Protein AF-A0A1E7EQM9-F1 (afdb_monomer_lite)

Radius of gyration: 30.98 Å; chains: 1; bounding box: 52×70×117 Å

Sequence (260 aa):
MKLLQYSVLSVLGSTLLLSNGAVAALRGASSDAEDEDVAATSYRPVNIKNLTPYRATGVVSYASGPFKCSDDSYEVKPRPGEWTGPSRGICLVHQITATLHDVTGCDGDVQAKSYSSTGTAYDQFVVVEVGKCKFQATRLTDRALEEIGDNEDASTVAATSYARVNIKNLTPYRATGVVSYASGPFKCSDDSYEVKPRPGEWTGPSRGICLVHQITATLHDVTGCDGDVQAKSYSSTGTAYSQYVVVEVGKCKYQVTRLP

pLDDT: mean 75.72, std 22.68, range [28.28, 98.5]

Organism: NCBI:txid635003

Structure (mmCIF, N/CA/C/O backbone):
data_AF-A0A1E7EQM9-F1
#
_entry.id   AF-A0A1E7EQM9-F1
#
loop_
_atom_site.group_PDB
_atom_site.id
_atom_site.type_symbol
_atom_site.label_atom_id
_atom_site.label_alt_id
_atom_site.label_comp_id
_atom_site.label_asym_id
_atom_site.label_entity_id
_atom_site.label_seq_id
_atom_site.pdbx_PDB_ins_code
_atom_site.Cartn_x
_atom_site.Cartn_y
_atom_site.Cartn_z
_atom_site.occupancy
_atom_site.B_iso_or_equiv
_atom_site.auth_seq_id
_atom_site.auth_comp_id
_atom_site.auth_asym_id
_atom_site.auth_atom_id
_atom_site.pdbx_PDB_model_num
ATOM 1 N N . MET A 1 1 ? -11.701 -26.066 85.447 1.00 35.03 1 MET A N 1
ATOM 2 C CA . MET A 1 1 ? -10.972 -27.352 85.571 1.00 35.03 1 MET A CA 1
ATOM 3 C C . MET A 1 1 ? -11.029 -28.048 84.221 1.00 35.03 1 MET A C 1
ATOM 5 O O . MET A 1 1 ? -12.121 -28.226 83.712 1.00 35.03 1 MET A O 1
ATOM 9 N N . LYS A 1 2 ? -9.884 -28.070 83.525 1.00 35.41 2 LYS A N 1
ATOM 10 C CA . LYS A 1 2 ? -9.124 -29.267 83.092 1.00 35.41 2 LYS A CA 1
ATOM 11 C C . LYS A 1 2 ? -9.881 -30.132 82.060 1.00 35.41 2 LYS A C 1
ATOM 13 O O . LYS A 1 2 ? -10.870 -30.742 82.424 1.00 35.41 2 LYS A O 1
ATOM 18 N N . LEU A 1 3 ? -9.579 -30.050 80.759 1.00 31.98 3 LEU A N 1
ATOM 19 C CA . LEU A 1 3 ? -8.363 -30.467 80.021 1.00 31.98 3 LEU A CA 1
ATOM 20 C C . LEU A 1 3 ? -8.378 -31.957 79.615 1.00 31.98 3 LEU A C 1
ATOM 22 O O . LEU A 1 3 ? -8.348 -32.799 80.502 1.00 31.98 3 LEU A O 1
ATOM 26 N N . LEU A 1 4 ? -8.213 -32.178 78.292 1.00 37.16 4 LEU A N 1
ATOM 27 C CA . LEU A 1 4 ? -7.297 -33.158 77.655 1.00 37.16 4 LEU A CA 1
ATOM 28 C C . LEU A 1 4 ? -7.749 -34.641 77.719 1.00 37.16 4 LEU A C 1
ATOM 30 O O . LEU A 1 4 ? -8.433 -35.029 78.648 1.00 37.16 4 LEU A O 1
ATOM 34 N N . GLN A 1 5 ? -7.402 -35.576 76.827 1.00 35.97 5 GLN A N 1
ATOM 35 C CA . GLN A 1 5 ? -6.609 -35.651 75.589 1.00 35.97 5 GLN A CA 1
ATOM 36 C C . GLN A 1 5 ? -6.523 -37.145 75.165 1.00 35.97 5 GLN A C 1
ATOM 38 O O . GLN A 1 5 ? -6.807 -38.012 75.987 1.00 35.97 5 GLN A O 1
ATOM 43 N N . TYR A 1 6 ? -5.906 -37.377 73.989 1.00 37.19 6 TYR A N 1
ATOM 44 C CA . TYR A 1 6 ? -5.010 -38.505 73.624 1.00 37.19 6 TYR A CA 1
ATOM 45 C C . TYR A 1 6 ? -5.697 -39.857 73.321 1.00 37.19 6 TYR A C 1
ATOM 47 O O . TYR A 1 6 ? -6.644 -40.231 73.991 1.00 37.19 6 TYR A O 1
ATOM 55 N N . SER A 1 7 ? -5.230 -40.736 72.425 1.00 36.62 7 SER A N 1
ATOM 56 C CA . SER A 1 7 ? -4.377 -40.713 71.218 1.00 36.62 7 SER A CA 1
ATOM 57 C C . SER A 1 7 ? -4.146 -42.170 70.765 1.00 36.62 7 SER A C 1
ATOM 59 O O . SER A 1 7 ? -4.506 -43.097 71.483 1.00 36.62 7 SER A O 1
ATOM 61 N N . VAL A 1 8 ? -3.385 -42.313 69.667 1.00 37.62 8 VAL A N 1
ATOM 62 C CA . VAL A 1 8 ? -2.480 -43.429 69.283 1.00 37.62 8 VAL A CA 1
ATOM 63 C C . VAL A 1 8 ? -3.092 -44.417 68.268 1.00 37.62 8 VAL A C 1
ATOM 65 O O . VAL A 1 8 ? -4.072 -45.080 68.570 1.00 37.62 8 VAL A O 1
ATOM 68 N N . LEU A 1 9 ? -2.733 -44.383 66.972 1.00 33.47 9 LEU A N 1
ATOM 69 C CA . LEU A 1 9 ? -1.522 -44.852 66.244 1.00 33.47 9 LEU A CA 1
ATOM 70 C C . LEU A 1 9 ? -1.316 -46.384 66.212 1.00 33.47 9 LEU A C 1
ATOM 72 O O . LEU A 1 9 ? -1.002 -46.990 67.228 1.00 33.47 9 LEU A O 1
ATOM 76 N N . SER A 1 10 ? -1.303 -46.979 65.011 1.00 36.25 10 SER A N 1
ATOM 77 C CA . SER A 1 10 ? -0.429 -48.124 64.706 1.00 36.25 10 SER A CA 1
ATOM 78 C C . SER A 1 10 ? -0.044 -48.160 63.223 1.00 36.25 10 SER A C 1
ATOM 80 O O . SER A 1 10 ? -0.890 -48.016 62.344 1.00 36.25 10 SER A O 1
ATOM 82 N N . VAL A 1 11 ? 1.252 -48.362 62.999 1.00 35.56 11 VAL A N 1
ATOM 83 C CA . VAL A 1 11 ? 2.023 -48.377 61.750 1.00 35.56 11 VAL A CA 1
ATOM 84 C C . VAL A 1 11 ? 2.421 -49.817 61.427 1.00 35.56 11 VAL A C 1
ATOM 86 O O . VAL A 1 11 ? 2.873 -50.490 62.342 1.00 35.56 11 VAL A O 1
ATOM 89 N N . LEU A 1 12 ? 2.385 -50.227 60.154 1.00 41.16 12 LEU A N 1
ATOM 90 C CA . LEU A 1 12 ? 3.251 -51.239 59.507 1.00 41.16 12 LEU A CA 1
ATOM 91 C C . LEU A 1 12 ? 3.200 -50.920 57.991 1.00 41.16 12 LEU A C 1
ATOM 93 O O . LEU A 1 12 ? 2.112 -50.735 57.467 1.00 41.16 12 LEU A O 1
ATOM 97 N N . GLY A 1 13 ? 4.260 -50.753 57.197 1.00 31.28 13 GLY A N 1
ATOM 98 C CA . GLY A 1 13 ? 5.658 -51.157 57.316 1.00 31.28 13 GLY A CA 1
ATOM 99 C C . GLY A 1 13 ? 5.980 -52.184 56.221 1.00 31.28 13 GLY A C 1
ATOM 100 O O . GLY A 1 13 ? 5.713 -53.362 56.415 1.00 31.28 13 GLY A O 1
ATOM 101 N N . SER A 1 14 ? 6.533 -51.763 55.074 1.00 36.81 14 SER A N 1
ATOM 102 C CA . SER A 1 14 ? 7.221 -52.651 54.113 1.00 36.81 14 SER A CA 1
ATOM 103 C C . SER A 1 14 ? 8.230 -51.873 53.253 1.00 36.81 14 SER A C 1
ATOM 105 O O . SER A 1 14 ? 7.892 -51.204 52.285 1.00 36.81 14 SER A O 1
ATOM 107 N N . THR A 1 15 ? 9.464 -51.924 53.750 1.00 38.00 15 THR A N 1
ATOM 108 C CA . THR A 1 15 ? 10.756 -52.168 53.086 1.00 38.00 15 THR A CA 1
ATOM 109 C C . THR A 1 15 ? 11.115 -51.541 51.728 1.00 38.00 15 THR A C 1
ATOM 111 O O . THR A 1 15 ? 10.637 -51.912 50.662 1.00 38.00 15 THR A O 1
ATOM 114 N N . LEU A 1 16 ? 12.135 -50.687 51.844 1.00 31.58 16 LEU A N 1
ATOM 115 C CA . LEU A 1 16 ? 13.129 -50.199 50.888 1.00 31.58 16 LEU A CA 1
ATOM 116 C C . LEU A 1 16 ? 13.884 -51.312 50.125 1.00 31.58 16 LEU A C 1
ATOM 118 O O . LEU A 1 16 ? 14.365 -52.262 50.742 1.00 31.58 16 LEU A O 1
ATOM 122 N N . LEU A 1 17 ? 14.178 -51.070 48.843 1.00 36.53 17 LEU A N 1
ATOM 123 C CA . LEU A 1 17 ? 15.456 -51.439 48.222 1.00 36.53 17 LEU A CA 1
ATOM 124 C C . LEU A 1 17 ? 16.067 -50.182 47.589 1.00 36.53 17 LEU A C 1
ATOM 126 O O . LEU A 1 17 ? 15.501 -49.578 46.682 1.00 36.53 17 LEU A O 1
ATOM 130 N N . LEU A 1 18 ? 17.219 -49.784 48.129 1.00 33.47 18 LEU A N 1
ATOM 131 C CA . LEU A 1 18 ? 18.102 -48.745 47.610 1.00 33.47 18 LEU A CA 1
ATOM 132 C C . LEU A 1 18 ? 18.956 -49.323 46.475 1.00 33.47 18 LEU A C 1
ATOM 134 O O . LEU A 1 18 ? 19.595 -50.357 46.654 1.00 33.47 18 LEU A O 1
ATOM 138 N N . SER A 1 19 ? 19.099 -48.581 45.379 1.00 36.69 19 SER A N 1
ATOM 139 C CA . SER A 1 19 ? 20.405 -48.472 44.730 1.00 36.69 19 SER A CA 1
ATOM 140 C C . SER A 1 19 ? 20.728 -46.990 44.556 1.00 36.69 19 SER A C 1
ATOM 142 O O . SER A 1 19 ? 19.927 -46.209 44.045 1.00 36.69 19 SER A O 1
ATOM 144 N N . ASN A 1 20 ? 21.869 -46.603 45.122 1.00 35.28 20 ASN A N 1
ATOM 145 C CA . ASN A 1 20 ? 22.407 -45.254 45.115 1.00 35.28 20 ASN A CA 1
ATOM 146 C C . ASN A 1 20 ? 23.116 -44.984 43.786 1.00 35.28 20 ASN A C 1
ATOM 148 O O . ASN A 1 20 ? 23.969 -45.762 43.368 1.00 35.28 20 ASN A O 1
ATOM 152 N N . GLY A 1 21 ? 22.811 -43.830 43.198 1.00 35.09 21 GLY A N 1
ATOM 153 C CA . GLY A 1 21 ? 23.474 -43.267 42.025 1.00 35.09 21 GLY A CA 1
ATOM 154 C C . GLY A 1 21 ? 23.163 -41.777 41.869 1.00 35.09 21 GLY A C 1
ATOM 155 O O . GLY A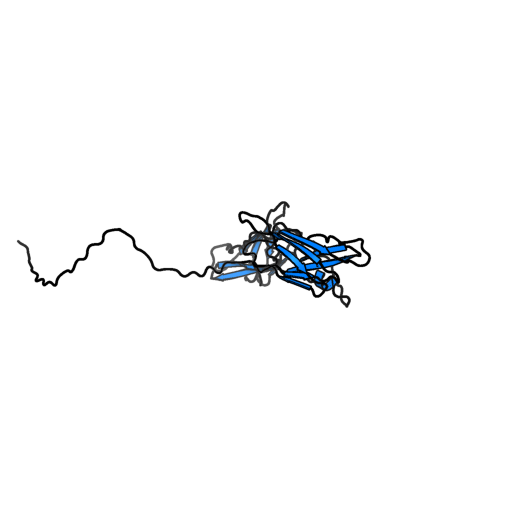 1 21 ? 22.594 -41.370 40.872 1.00 35.09 21 GLY A O 1
ATOM 156 N N . ALA A 1 22 ? 23.442 -41.020 42.933 1.00 33.50 22 ALA A N 1
ATOM 157 C CA . ALA A 1 22 ? 23.769 -39.592 43.025 1.00 33.50 22 ALA A CA 1
ATOM 158 C C . ALA A 1 22 ? 23.353 -38.577 41.916 1.00 33.50 22 ALA A C 1
ATOM 160 O O . ALA A 1 22 ? 23.935 -38.558 40.840 1.00 33.50 22 ALA A O 1
ATOM 161 N N . VAL A 1 23 ? 22.530 -37.599 42.358 1.00 34.69 23 VAL A N 1
ATOM 162 C CA . VAL A 1 23 ? 22.631 -36.119 42.168 1.00 34.69 23 VAL A CA 1
ATOM 163 C C . VAL A 1 23 ? 22.354 -35.578 40.745 1.00 34.69 23 VAL A C 1
ATOM 165 O O . VAL A 1 23 ? 23.095 -35.856 39.818 1.00 34.69 23 VAL A O 1
ATOM 168 N N . ALA A 1 24 ? 21.302 -34.789 40.477 1.00 35.03 24 ALA A N 1
ATOM 169 C CA . ALA A 1 24 ? 20.930 -33.486 41.061 1.00 35.03 24 ALA A CA 1
ATOM 170 C C . ALA A 1 24 ? 19.384 -33.329 41.123 1.00 35.03 24 ALA A C 1
ATOM 172 O O . ALA A 1 24 ? 18.690 -33.729 40.198 1.00 35.03 24 ALA A O 1
ATOM 173 N N . ALA A 1 25 ? 18.743 -32.948 42.239 1.00 34.50 25 ALA A N 1
ATOM 174 C CA . ALA A 1 25 ? 18.583 -31.583 42.777 1.00 34.50 25 ALA A CA 1
ATOM 175 C C . ALA A 1 25 ? 18.194 -30.532 41.714 1.00 34.50 25 ALA A C 1
ATOM 177 O O . ALA A 1 25 ? 18.926 -30.357 40.756 1.00 34.50 25 ALA A O 1
ATOM 178 N N . LEU A 1 26 ? 17.148 -29.710 41.830 1.00 30.14 26 LEU A N 1
ATOM 179 C CA . LEU A 1 26 ? 16.006 -29.549 42.740 1.00 30.14 26 LEU A CA 1
ATOM 1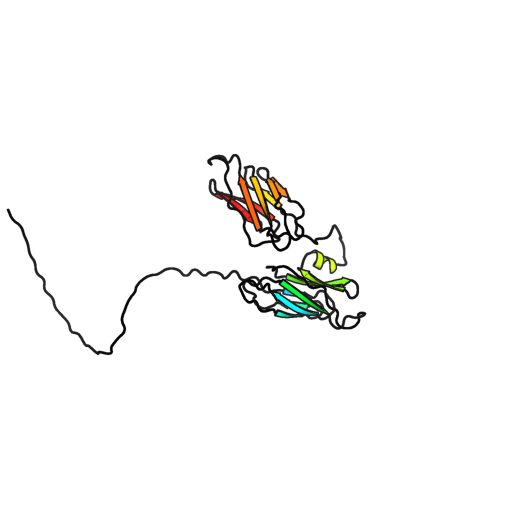80 C C . LEU A 1 26 ? 15.182 -28.395 42.112 1.00 30.14 26 LEU A C 1
ATOM 182 O O . LEU A 1 26 ? 15.787 -27.380 41.787 1.00 30.14 26 LEU A O 1
ATOM 186 N N . ARG A 1 27 ? 13.840 -28.505 42.106 1.00 30.84 27 ARG A N 1
ATOM 187 C CA . ARG A 1 27 ? 12.833 -27.403 42.079 1.00 30.84 27 ARG A CA 1
ATOM 188 C C . ARG A 1 27 ? 12.760 -26.533 40.809 1.00 30.84 27 ARG A C 1
ATOM 190 O O . ARG A 1 27 ? 13.767 -26.175 40.234 1.00 30.84 27 ARG A O 1
ATOM 197 N N . GLY A 1 28 ? 11.602 -26.078 40.346 1.00 28.28 28 GLY A N 1
ATOM 198 C CA . GLY A 1 28 ? 10.210 -26.147 40.803 1.00 28.28 28 GLY A CA 1
ATOM 199 C C . GLY A 1 28 ? 9.309 -26.135 39.556 1.00 28.28 28 GLY A C 1
ATOM 200 O O . GLY A 1 28 ? 9.754 -25.748 38.486 1.00 28.28 28 GLY A O 1
ATOM 201 N N . ALA A 1 29 ? 8.166 -26.812 39.591 1.00 33.91 29 ALA A N 1
ATOM 202 C CA . ALA A 1 29 ? 6.871 -26.257 39.989 1.00 33.91 29 ALA A CA 1
ATOM 203 C C . ALA A 1 29 ? 6.275 -25.282 38.959 1.00 33.91 29 ALA A C 1
ATOM 205 O O . ALA A 1 29 ? 6.878 -24.253 38.681 1.00 33.91 29 ALA A O 1
ATOM 206 N N . SER A 1 30 ? 5.022 -25.579 38.577 1.00 35.72 30 SER A N 1
ATOM 207 C CA . SER A 1 30 ? 4.051 -24.688 37.919 1.00 35.72 30 SER A CA 1
ATOM 208 C C . SER A 1 30 ? 4.314 -24.457 36.426 1.00 35.72 30 SER A C 1
ATOM 210 O O . SER A 1 30 ? 5.435 -24.169 36.044 1.00 35.72 30 SER A O 1
ATOM 212 N N . SER A 1 31 ? 3.360 -24.539 35.508 1.00 37.62 31 SER A N 1
ATOM 213 C CA . SER A 1 31 ? 1.901 -24.679 35.564 1.00 37.62 31 SER A CA 1
ATOM 214 C C . SER A 1 31 ? 1.438 -25.056 34.157 1.00 37.62 31 SER A C 1
ATOM 216 O O . SER A 1 31 ? 2.099 -24.708 33.180 1.00 37.62 31 SER A O 1
ATOM 218 N N . ASP A 1 32 ? 0.296 -25.730 34.081 1.00 44.47 32 ASP A N 1
ATOM 219 C CA . ASP A 1 32 ? -0.559 -25.762 32.897 1.00 44.47 32 ASP A CA 1
ATOM 220 C C . ASP A 1 32 ? -0.806 -24.351 32.321 1.00 44.47 32 ASP A C 1
ATOM 222 O O . ASP A 1 32 ? -0.716 -23.366 33.061 1.00 44.47 32 ASP A O 1
ATOM 226 N N . ALA A 1 33 ? -1.234 -24.319 31.049 1.00 37.72 33 ALA A N 1
ATOM 227 C CA . ALA A 1 33 ? -1.713 -23.165 30.264 1.00 37.72 33 ALA A CA 1
ATOM 228 C C . ALA A 1 33 ? -0.576 -22.415 29.510 1.00 37.72 33 ALA A C 1
ATOM 230 O O . ALA A 1 33 ? 0.411 -22.021 30.115 1.00 37.72 33 ALA A O 1
ATOM 231 N N . GLU A 1 34 ? -0.578 -22.185 28.193 1.00 36.91 34 GLU A N 1
ATOM 232 C CA . GLU A 1 34 ? -1.597 -22.299 27.147 1.00 36.91 34 GLU A CA 1
ATOM 233 C C . GLU A 1 34 ? -0.937 -22.630 25.801 1.00 36.91 34 GLU A C 1
ATOM 235 O O . GLU A 1 34 ? 0.118 -22.101 25.450 1.00 36.91 34 GLU A O 1
ATOM 240 N N . ASP A 1 35 ? -1.601 -23.507 25.056 1.00 42.53 35 ASP A N 1
ATOM 241 C CA . ASP A 1 35 ? -1.500 -23.622 23.607 1.00 42.53 35 ASP A CA 1
ATOM 242 C C . ASP A 1 35 ? -2.225 -22.409 23.001 1.00 42.53 35 ASP A C 1
ATOM 244 O O . ASP A 1 35 ? -3.423 -22.452 22.731 1.00 42.53 35 ASP A O 1
ATOM 248 N N . GLU A 1 36 ? -1.523 -21.280 22.889 1.00 39.31 36 GLU A N 1
ATOM 249 C CA . GLU A 1 36 ? -1.910 -20.215 21.966 1.00 39.31 36 GLU A CA 1
ATOM 250 C C . GLU A 1 36 ? -1.064 -20.367 20.707 1.00 39.31 36 GLU A C 1
ATOM 252 O O . GLU A 1 36 ? 0.099 -19.958 20.635 1.00 39.31 36 GLU A O 1
ATOM 257 N N . ASP A 1 37 ? -1.689 -20.969 19.703 1.00 37.81 37 ASP A N 1
ATOM 258 C CA . ASP A 1 37 ? -1.284 -20.927 18.310 1.00 37.81 37 ASP A CA 1
ATOM 259 C C . ASP A 1 37 ? -1.283 -19.448 17.869 1.00 37.81 37 ASP A C 1
ATOM 261 O O . ASP A 1 37 ? -2.262 -18.905 17.348 1.00 37.81 37 ASP A O 1
ATOM 265 N N . VAL A 1 38 ? -0.184 -18.739 18.151 1.00 40.06 38 VAL A N 1
ATOM 266 C CA . VAL A 1 38 ? 0.087 -17.419 17.582 1.00 40.06 38 VAL A CA 1
ATOM 267 C C . VAL A 1 38 ? 0.276 -17.654 16.091 1.00 40.06 38 VAL A C 1
ATOM 269 O O . VAL A 1 38 ? 1.392 -17.882 15.623 1.00 40.06 38 VAL A O 1
ATOM 272 N N . ALA A 1 39 ? -0.825 -17.619 15.339 1.00 39.41 39 ALA A N 1
ATOM 273 C CA . ALA A 1 39 ? -0.811 -17.589 13.889 1.00 39.41 39 ALA A CA 1
ATOM 274 C C . ALA A 1 39 ? 0.075 -16.412 13.465 1.00 39.41 39 ALA A C 1
ATOM 276 O O . ALA A 1 39 ? -0.341 -15.250 13.486 1.00 39.41 39 ALA A O 1
ATOM 277 N N . ALA A 1 40 ? 1.337 -16.713 13.158 1.00 42.00 40 ALA A N 1
ATOM 278 C CA . ALA A 1 40 ? 2.326 -15.726 12.784 1.00 42.00 40 ALA A CA 1
ATOM 279 C C . ALA A 1 40 ? 1.777 -14.958 11.579 1.00 42.00 40 ALA A C 1
ATOM 281 O O . ALA A 1 40 ? 1.546 -15.524 10.509 1.00 42.00 40 ALA A O 1
ATOM 282 N N . THR A 1 41 ? 1.528 -13.666 11.775 1.00 53.78 41 THR A N 1
ATOM 283 C CA . THR A 1 41 ? 0.974 -12.731 10.793 1.00 53.78 41 THR A CA 1
ATOM 284 C C . THR A 1 41 ? 2.004 -12.447 9.694 1.00 53.78 41 THR A C 1
ATOM 286 O O . THR A 1 41 ? 2.569 -11.362 9.591 1.00 53.78 41 THR A O 1
ATOM 289 N N . SER A 1 42 ? 2.292 -13.459 8.875 1.00 71.06 42 SER A N 1
ATOM 290 C CA . SER A 1 42 ? 3.194 -13.368 7.730 1.00 71.06 42 SER A CA 1
ATOM 291 C C . SER A 1 42 ? 2.483 -12.705 6.556 1.00 71.06 42 SER A C 1
ATOM 293 O O . SER A 1 42 ? 1.374 -13.091 6.180 1.00 71.06 42 SER A O 1
ATOM 295 N N . TYR A 1 43 ? 3.142 -11.743 5.917 1.00 76.12 43 TYR A N 1
ATOM 296 C CA . TYR A 1 43 ? 2.702 -11.226 4.630 1.00 76.12 43 TYR A CA 1
ATOM 297 C C . TYR A 1 43 ? 2.751 -12.326 3.572 1.00 76.12 43 TYR A C 1
ATOM 299 O O . TYR A 1 43 ? 3.614 -13.210 3.598 1.00 76.12 43 TYR A O 1
ATOM 307 N N . ARG A 1 44 ? 1.825 -12.248 2.610 1.00 81.19 44 ARG A N 1
ATOM 308 C CA . ARG A 1 44 ? 1.801 -13.165 1.466 1.00 81.19 44 ARG A CA 1
ATOM 309 C C . ARG A 1 44 ? 3.080 -13.029 0.637 1.00 81.19 44 ARG A C 1
ATOM 311 O O . ARG A 1 44 ? 3.575 -11.902 0.533 1.00 81.19 44 ARG A O 1
ATOM 318 N N . PRO A 1 45 ? 3.586 -14.114 0.030 1.00 89.56 45 PRO A N 1
ATOM 319 C CA . PRO A 1 45 ? 4.704 -14.050 -0.907 1.00 89.56 45 PRO A CA 1
ATOM 320 C C . PRO A 1 45 ? 4.470 -13.035 -2.024 1.00 89.56 45 PRO A C 1
ATOM 322 O O . PRO A 1 45 ? 3.335 -12.837 -2.449 1.00 89.56 45 PRO A O 1
ATOM 325 N N . VAL A 1 46 ? 5.536 -12.392 -2.495 1.00 93.62 46 VAL A N 1
ATOM 326 C CA . VAL A 1 46 ? 5.440 -11.436 -3.603 1.00 93.62 46 VAL A CA 1
ATOM 327 C C . VAL A 1 46 ? 5.173 -12.182 -4.900 1.00 93.62 46 VAL A C 1
ATOM 329 O O . VAL A 1 46 ? 5.836 -13.163 -5.210 1.00 93.62 46 VAL A O 1
ATOM 332 N N . ASN A 1 47 ? 4.225 -11.682 -5.668 1.00 94.44 47 ASN A N 1
ATOM 333 C CA . ASN A 1 47 ? 3.844 -12.155 -6.975 1.00 94.44 47 ASN A CA 1
ATOM 334 C C . ASN A 1 47 ? 4.107 -11.050 -8.002 1.00 94.44 47 ASN A C 1
ATOM 336 O O . ASN A 1 47 ? 3.674 -9.906 -7.825 1.00 94.44 47 ASN A O 1
ATOM 340 N N . ILE A 1 48 ? 4.842 -11.390 -9.056 1.00 95.00 48 ILE A N 1
ATOM 341 C CA . ILE A 1 48 ? 5.178 -10.484 -10.152 1.00 95.00 48 ILE A CA 1
ATOM 342 C C . ILE A 1 48 ? 4.688 -11.109 -11.447 1.00 95.00 48 ILE A C 1
ATOM 344 O O . ILE A 1 48 ? 5.184 -12.158 -11.859 1.00 95.00 48 ILE A O 1
ATOM 348 N N . LYS A 1 49 ? 3.762 -10.431 -12.123 1.00 90.81 49 LYS A N 1
ATOM 349 C CA . LYS A 1 49 ? 3.333 -10.807 -13.472 1.00 90.81 49 LYS A CA 1
ATOM 350 C C . LYS A 1 49 ? 4.076 -9.988 -14.511 1.00 90.81 49 LYS A C 1
ATOM 352 O O . LYS A 1 49 ? 4.173 -8.766 -14.423 1.00 90.81 49 LYS A O 1
ATOM 357 N N . ASN A 1 50 ? 4.569 -10.660 -15.534 1.00 87.81 50 ASN A N 1
ATOM 358 C CA . ASN A 1 50 ? 5.122 -10.011 -16.703 1.00 87.81 50 ASN A CA 1
ATOM 359 C C . ASN A 1 50 ? 4.032 -9.847 -17.755 1.00 87.81 50 ASN A C 1
ATOM 361 O O . ASN A 1 50 ? 3.515 -10.826 -18.301 1.00 87.81 50 ASN A O 1
ATOM 365 N N . LEU A 1 51 ? 3.675 -8.597 -18.022 1.00 83.69 51 LEU A N 1
ATOM 366 C CA . LEU A 1 51 ? 2.661 -8.248 -19.010 1.00 83.69 51 LEU A CA 1
ATOM 367 C C . LEU A 1 51 ? 3.287 -7.856 -20.353 1.00 83.69 51 LEU A C 1
ATOM 369 O O . LEU A 1 51 ? 2.566 -7.557 -21.302 1.00 83.69 51 LEU A O 1
ATOM 373 N N . THR A 1 52 ? 4.616 -7.898 -20.448 1.00 84.00 52 THR A N 1
ATOM 374 C CA . THR A 1 52 ? 5.370 -7.569 -21.658 1.00 84.00 52 THR A CA 1
ATOM 375 C C . THR A 1 52 ? 5.658 -8.826 -22.486 1.00 84.00 52 THR A C 1
ATOM 377 O O . THR A 1 52 ? 5.716 -9.932 -21.936 1.00 84.00 52 THR A O 1
ATOM 380 N N . PRO A 1 53 ? 5.868 -8.702 -23.807 1.00 87.31 53 PRO A N 1
ATOM 381 C CA . PRO A 1 53 ? 6.256 -9.829 -24.657 1.00 87.31 53 PRO A CA 1
ATOM 382 C C . PRO A 1 53 ? 7.741 -10.211 -24.508 1.00 87.31 53 PRO A C 1
ATOM 384 O O . PRO A 1 53 ? 8.232 -11.054 -25.253 1.00 87.31 53 PRO A O 1
ATOM 387 N N . TYR A 1 54 ? 8.461 -9.612 -23.560 1.00 93.31 54 TYR A N 1
ATOM 388 C CA . TYR A 1 54 ? 9.899 -9.787 -23.380 1.00 93.31 54 TYR A CA 1
ATOM 389 C C . TYR A 1 54 ? 10.187 -10.513 -22.072 1.00 93.31 54 TYR A C 1
ATOM 391 O O . TYR A 1 54 ? 9.404 -10.444 -21.127 1.00 93.31 54 TYR A O 1
ATOM 399 N N . ARG A 1 55 ? 11.319 -11.211 -21.987 1.00 96.75 55 ARG A N 1
ATOM 400 C CA . ARG A 1 55 ? 11.789 -11.786 -20.719 1.00 96.75 55 ARG A CA 1
ATOM 401 C C . ARG A 1 55 ? 12.185 -10.647 -19.781 1.00 96.75 55 ARG A C 1
ATOM 403 O O . ARG A 1 55 ? 12.808 -9.691 -20.236 1.00 96.75 55 ARG A O 1
ATOM 410 N N . ALA A 1 56 ? 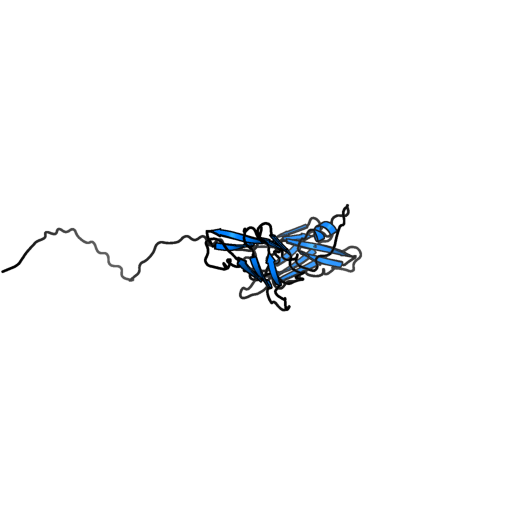11.889 -10.768 -18.487 1.00 97.19 56 ALA A N 1
ATOM 411 C CA . ALA A 1 56 ? 12.349 -9.798 -17.496 1.00 97.19 56 ALA A CA 1
ATOM 412 C C . ALA A 1 56 ? 13.029 -10.471 -16.299 1.00 97.19 56 ALA A C 1
ATOM 414 O O . ALA A 1 56 ? 12.601 -11.528 -15.833 1.00 97.19 56 ALA A O 1
ATOM 415 N N . THR A 1 57 ? 14.086 -9.842 -15.795 1.00 98.50 57 THR A N 1
ATOM 416 C CA . THR A 1 57 ? 14.764 -10.212 -14.546 1.00 98.50 57 THR A CA 1
ATOM 417 C C . THR A 1 57 ? 14.772 -9.038 -13.587 1.00 98.50 57 THR A C 1
ATOM 419 O O . THR A 1 57 ? 14.633 -7.890 -14.003 1.00 98.50 57 THR A O 1
ATOM 422 N N . GLY A 1 58 ? 14.934 -9.290 -12.296 1.00 98.12 58 GLY A N 1
ATOM 423 C CA . GLY A 1 58 ? 15.042 -8.205 -11.335 1.00 98.12 58 GLY A CA 1
ATOM 424 C C . GLY A 1 58 ? 15.253 -8.674 -9.911 1.00 98.12 58 GLY A C 1
ATOM 425 O O . GLY A 1 58 ? 15.537 -9.843 -9.648 1.00 98.12 58 GLY A O 1
ATOM 426 N N . VAL A 1 59 ? 15.115 -7.724 -8.993 1.00 98.25 59 VAL A N 1
ATOM 427 C CA . VAL A 1 59 ? 15.257 -7.932 -7.554 1.00 98.25 59 VAL A CA 1
ATOM 428 C C . VAL A 1 59 ? 14.059 -7.324 -6.841 1.00 98.25 59 VAL A C 1
ATOM 430 O O . VAL A 1 59 ? 13.653 -6.197 -7.137 1.00 98.25 59 VAL A O 1
ATOM 433 N N . VAL A 1 60 ? 13.505 -8.077 -5.897 1.00 97.62 60 VAL A N 1
ATOM 434 C CA . VAL A 1 60 ? 12.591 -7.597 -4.867 1.00 97.62 60 VAL A CA 1
ATOM 435 C C . VAL A 1 60 ? 13.421 -7.307 -3.628 1.00 97.62 60 VAL A C 1
ATOM 437 O O . VAL A 1 60 ? 13.890 -8.228 -2.962 1.00 97.62 60 VAL A O 1
ATOM 440 N N . SER A 1 61 ? 13.590 -6.027 -3.320 1.00 94.50 61 SER A N 1
ATOM 441 C CA . SER A 1 61 ? 14.256 -5.596 -2.098 1.00 94.50 61 SER A CA 1
ATOM 442 C C . SER A 1 61 ? 13.251 -5.289 -1.009 1.00 94.50 61 SER A C 1
ATOM 444 O O . SER A 1 61 ? 12.193 -4.700 -1.268 1.00 94.50 61 SER A O 1
ATOM 446 N N . TYR A 1 62 ? 13.593 -5.638 0.224 1.00 90.75 62 TYR A N 1
ATOM 447 C CA . TYR A 1 62 ? 12.727 -5.439 1.382 1.00 90.75 62 TYR A CA 1
ATOM 448 C C . TYR A 1 62 ? 13.246 -4.326 2.292 1.00 90.75 62 TYR A C 1
ATOM 450 O O . TYR A 1 62 ? 14.442 -4.073 2.395 1.00 90.75 62 TYR A O 1
ATOM 458 N N . ALA A 1 63 ? 12.330 -3.639 2.973 1.00 82.44 63 ALA A N 1
ATOM 459 C CA . ALA A 1 63 ? 12.681 -2.592 3.917 1.00 82.44 63 ALA A CA 1
ATOM 460 C C . ALA A 1 63 ? 13.365 -3.223 5.137 1.00 82.44 63 ALA A C 1
ATOM 462 O O . ALA A 1 63 ? 12.738 -3.941 5.919 1.00 82.44 63 ALA A O 1
ATOM 463 N N . SER A 1 64 ? 14.654 -2.938 5.309 1.00 64.31 64 SER A N 1
ATOM 464 C CA . SER A 1 64 ? 15.425 -3.354 6.476 1.00 64.31 64 SER A CA 1
ATOM 465 C C . SER A 1 64 ? 15.095 -2.443 7.662 1.00 64.31 64 SER A C 1
ATOM 467 O O . SER A 1 64 ? 15.692 -1.379 7.834 1.00 64.31 64 SER A O 1
ATOM 469 N N . GLY A 1 65 ? 14.093 -2.831 8.450 1.00 63.84 65 GLY A N 1
ATOM 470 C CA . GLY A 1 65 ? 13.849 -2.268 9.780 1.00 63.84 65 GLY A CA 1
ATOM 471 C C . GLY A 1 65 ? 14.800 -2.883 10.826 1.00 63.84 65 GLY A C 1
ATOM 472 O O . GLY A 1 65 ? 15.953 -3.169 10.509 1.00 63.84 65 GLY A O 1
ATOM 473 N N . PRO A 1 66 ? 14.346 -3.166 12.064 1.00 58.28 66 PRO A N 1
ATOM 474 C CA . PRO A 1 66 ? 15.164 -3.891 13.048 1.00 58.28 66 PRO A CA 1
ATOM 475 C C . PRO A 1 66 ? 15.440 -5.358 12.654 1.00 58.28 66 PRO A C 1
ATOM 477 O O . PRO A 1 66 ? 16.275 -6.014 13.272 1.00 58.28 66 PRO A O 1
ATOM 480 N N . PHE A 1 67 ? 14.761 -5.872 11.623 1.00 66.44 67 PHE A N 1
ATOM 481 C CA . PHE A 1 67 ? 14.912 -7.229 11.102 1.00 66.44 67 PHE A CA 1
ATOM 482 C C . PHE A 1 67 ? 15.694 -7.220 9.785 1.00 66.44 67 PHE A C 1
ATOM 484 O O . PHE A 1 67 ? 15.426 -6.408 8.897 1.00 66.44 67 PHE A O 1
ATOM 491 N N . LYS A 1 68 ? 16.652 -8.144 9.647 1.00 79.19 68 LYS A N 1
ATOM 492 C CA . LYS A 1 68 ? 17.395 -8.345 8.398 1.00 79.19 68 LYS A CA 1
ATOM 493 C C . LYS A 1 68 ? 16.544 -9.157 7.424 1.00 79.19 68 LYS A C 1
ATOM 495 O O . LYS A 1 68 ? 16.426 -10.368 7.577 1.00 79.19 68 LYS A O 1
ATOM 500 N N . CYS A 1 69 ? 15.967 -8.479 6.442 1.00 85.38 69 CYS A N 1
ATOM 501 C CA . CYS A 1 69 ? 15.278 -9.109 5.323 1.00 85.38 69 CYS A CA 1
ATOM 502 C C . CYS A 1 69 ? 16.277 -9.376 4.192 1.00 85.38 69 CYS A C 1
ATOM 504 O O . CYS A 1 69 ? 17.106 -8.516 3.900 1.00 85.38 69 CYS A O 1
ATOM 506 N N . SER A 1 70 ? 16.223 -10.571 3.600 1.00 91.25 70 SER A N 1
ATOM 507 C CA . SER A 1 70 ? 17.008 -10.900 2.408 1.00 91.25 70 SER A CA 1
ATOM 508 C C . SER A 1 70 ? 16.214 -10.532 1.171 1.00 91.25 70 SER A C 1
ATOM 510 O O . SER A 1 70 ? 15.032 -10.850 1.097 1.00 91.25 70 SER A O 1
ATOM 512 N N . ASP A 1 71 ? 16.876 -9.903 0.211 1.00 95.12 71 ASP A N 1
ATOM 513 C CA . ASP A 1 71 ? 16.295 -9.600 -1.090 1.00 95.12 71 ASP A CA 1
ATOM 514 C C . ASP A 1 71 ? 16.131 -10.878 -1.922 1.00 95.12 71 ASP A C 1
ATOM 516 O O . ASP A 1 71 ? 16.935 -11.811 -1.812 1.00 95.12 71 ASP A O 1
ATOM 5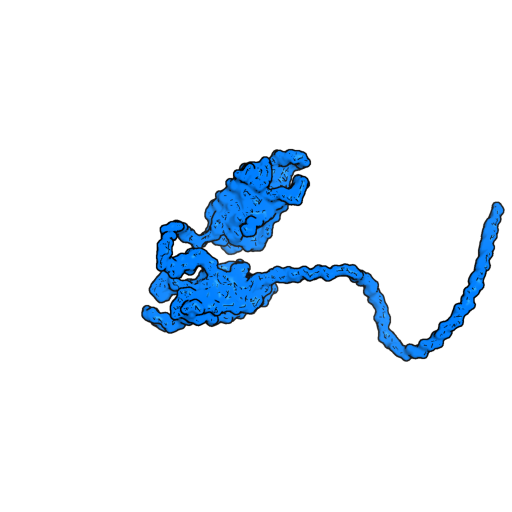20 N N . ASP A 1 72 ? 15.114 -10.891 -2.782 1.00 97.06 72 ASP A N 1
ATOM 521 C CA . ASP A 1 72 ? 14.839 -11.997 -3.695 1.00 97.06 72 ASP A CA 1
ATOM 522 C C . ASP A 1 72 ? 15.161 -11.590 -5.130 1.00 97.06 72 ASP A C 1
ATOM 524 O O . ASP A 1 72 ? 14.657 -10.587 -5.634 1.00 97.06 72 ASP A O 1
ATOM 528 N N . SER A 1 73 ? 15.960 -12.396 -5.826 1.00 97.88 73 SER A N 1
ATOM 529 C CA . SER A 1 73 ? 16.094 -12.270 -7.280 1.00 97.88 73 SER A CA 1
ATOM 530 C C . SER A 1 73 ? 14.966 -13.022 -7.979 1.00 97.88 73 SER A C 1
ATOM 532 O O . SER A 1 73 ? 14.537 -14.084 -7.521 1.00 97.88 73 SER A O 1
ATOM 534 N N . TYR A 1 74 ? 14.486 -12.478 -9.093 1.00 98.06 74 TYR A N 1
ATOM 535 C CA . TYR A 1 74 ? 13.435 -13.107 -9.875 1.00 98.06 74 TYR A CA 1
ATOM 536 C C . TYR A 1 74 ? 13.719 -13.062 -11.371 1.00 98.06 74 TYR A C 1
ATOM 538 O O . TYR A 1 74 ? 14.403 -12.178 -11.891 1.00 98.06 74 TYR A O 1
ATOM 546 N N . GLU A 1 75 ? 13.122 -14.025 -12.062 1.00 97.75 75 GLU A N 1
ATOM 547 C CA . GLU A 1 75 ? 13.068 -14.105 -13.510 1.00 97.75 75 GLU A CA 1
ATOM 548 C C . GLU A 1 75 ? 11.650 -14.494 -13.920 1.00 97.75 75 GLU A C 1
ATOM 550 O O . GLU A 1 75 ? 11.067 -15.439 -13.386 1.00 97.75 75 GLU A O 1
ATOM 555 N N . VAL A 1 76 ? 11.102 -13.763 -14.883 1.00 95.88 76 VAL A N 1
ATOM 556 C CA . VAL A 1 76 ? 9.780 -13.999 -15.456 1.00 95.88 76 VAL A CA 1
ATOM 557 C C . VAL A 1 76 ? 9.891 -14.124 -16.969 1.00 95.88 76 VAL A C 1
ATOM 559 O O . VAL A 1 76 ? 10.508 -13.304 -17.655 1.00 95.88 76 VAL A O 1
ATOM 562 N N . LYS A 1 77 ? 9.263 -15.173 -17.504 1.00 94.19 77 LYS A N 1
ATOM 563 C CA . LYS A 1 77 ? 9.156 -15.403 -18.950 1.00 94.19 77 LYS A CA 1
ATOM 564 C C . LYS A 1 77 ? 8.338 -14.286 -19.623 1.00 94.19 77 LYS A C 1
ATOM 566 O O . LYS A 1 77 ? 7.615 -13.569 -18.923 1.00 94.19 77 LYS A O 1
ATOM 571 N N . PRO A 1 78 ? 8.426 -14.136 -20.957 1.00 89.75 78 PRO A N 1
ATOM 572 C CA . PRO A 1 78 ? 7.460 -13.360 -21.728 1.00 89.75 78 PRO A CA 1
ATOM 573 C C . PRO A 1 78 ? 6.013 -13.702 -21.374 1.00 89.75 78 PRO A C 1
ATOM 575 O O . PRO A 1 78 ? 5.716 -14.824 -20.955 1.00 89.75 78 PRO A O 1
ATOM 578 N N . ARG A 1 79 ? 5.111 -12.740 -21.567 1.00 77.31 79 ARG A N 1
ATOM 579 C CA . ARG A 1 79 ? 3.685 -12.896 -21.286 1.00 77.31 79 ARG A CA 1
ATOM 580 C C . ARG A 1 79 ? 3.082 -14.179 -21.908 1.00 77.31 79 ARG A C 1
ATOM 582 O O . ARG A 1 79 ? 3.277 -14.406 -23.102 1.00 77.31 79 ARG A O 1
ATOM 589 N N . PRO A 1 80 ? 2.242 -14.929 -21.161 1.00 66.81 80 PRO A N 1
ATOM 590 C CA . PRO A 1 80 ? 1.977 -14.780 -19.730 1.00 66.81 80 PRO A CA 1
ATOM 591 C C . PRO A 1 80 ? 3.115 -15.400 -18.906 1.00 66.81 80 PRO A C 1
ATOM 593 O O . PRO A 1 80 ? 3.298 -16.615 -18.890 1.00 66.81 80 PRO A O 1
ATOM 596 N N . GLY A 1 81 ? 3.864 -14.551 -18.203 1.00 79.50 81 GLY A N 1
ATOM 597 C CA . GLY A 1 81 ? 4.904 -14.965 -17.270 1.00 79.50 81 GLY A CA 1
ATOM 598 C C . GLY A 1 81 ? 4.557 -14.504 -15.865 1.00 79.50 81 GLY A C 1
ATOM 599 O O . GLY A 1 81 ? 4.050 -13.399 -15.678 1.00 79.50 81 GLY A O 1
ATOM 600 N N . GLU A 1 82 ? 4.833 -15.339 -14.875 1.00 91.88 82 GLU A N 1
ATOM 601 C CA . GLU A 1 82 ? 4.586 -15.031 -13.473 1.00 91.88 82 GLU A CA 1
ATOM 602 C C . GLU A 1 82 ? 5.698 -15.629 -12.622 1.00 91.88 82 GLU A C 1
ATOM 604 O O . GLU A 1 82 ? 6.210 -16.713 -12.912 1.00 91.88 82 GLU A O 1
ATOM 609 N N . TRP A 1 83 ? 6.072 -14.903 -11.579 1.00 97.19 83 TRP A N 1
ATOM 610 C CA . TRP A 1 83 ? 6.980 -15.366 -10.549 1.00 97.19 83 TRP A CA 1
ATOM 611 C C . TRP A 1 83 ? 6.329 -15.141 -9.195 1.00 97.19 83 TRP A C 1
ATOM 613 O O . TRP A 1 83 ? 5.734 -14.093 -8.949 1.00 97.19 83 TRP A O 1
ATOM 623 N N . THR A 1 84 ? 6.446 -16.135 -8.323 1.00 95.38 84 THR A N 1
ATOM 624 C CA . THR A 1 84 ? 6.065 -16.018 -6.918 1.00 95.38 84 THR A CA 1
ATOM 625 C C . THR A 1 84 ? 7.300 -16.274 -6.077 1.00 95.38 84 THR A C 1
ATOM 627 O O . THR A 1 84 ? 7.954 -17.306 -6.229 1.00 95.38 84 THR A O 1
ATOM 630 N N . GLY A 1 85 ? 7.623 -15.313 -5.222 1.00 91.94 85 GLY A N 1
ATOM 631 C CA . GLY A 1 85 ? 8.758 -15.380 -4.323 1.00 91.94 85 GLY A CA 1
ATOM 632 C C . GLY A 1 85 ? 8.549 -16.331 -3.152 1.00 91.94 85 GLY A C 1
ATOM 633 O O . GLY A 1 85 ? 7.471 -16.907 -2.980 1.00 91.94 85 GLY A O 1
ATOM 634 N N . PRO A 1 86 ? 9.581 -16.499 -2.318 1.00 92.00 86 PRO A N 1
ATOM 635 C CA . PRO A 1 86 ? 9.455 -17.217 -1.062 1.00 92.00 86 PRO A CA 1
ATOM 636 C C . PRO A 1 86 ? 8.545 -16.473 -0.069 1.00 92.00 86 PRO A C 1
ATOM 638 O O . PRO A 1 86 ? 8.111 -15.336 -0.278 1.00 92.00 86 PRO A O 1
ATOM 641 N N . SER A 1 87 ? 8.251 -17.131 1.057 1.00 85.31 87 SER A N 1
ATOM 642 C CA . SER A 1 87 ? 7.642 -16.441 2.194 1.00 85.31 87 SER A CA 1
ATOM 643 C C . SER A 1 87 ? 8.576 -15.342 2.688 1.00 85.31 87 SER A C 1
ATOM 645 O O . SER A 1 87 ? 9.763 -15.574 2.906 1.00 85.31 87 SER A O 1
ATOM 647 N N . ARG A 1 88 ? 8.015 -14.156 2.909 1.00 84.62 88 ARG A N 1
ATOM 648 C CA . ARG A 1 88 ? 8.753 -12.978 3.377 1.00 84.62 88 ARG A CA 1
ATOM 649 C C . ARG A 1 88 ? 8.484 -12.640 4.840 1.00 84.62 88 ARG A C 1
ATOM 651 O O . ARG A 1 88 ? 8.975 -11.628 5.327 1.00 84.62 88 ARG A O 1
ATOM 658 N N . GLY A 1 89 ? 7.697 -13.447 5.554 1.00 83.69 89 GLY A N 1
ATOM 659 C CA . GLY A 1 89 ? 7.369 -13.174 6.952 1.00 83.69 89 GLY A CA 1
ATOM 660 C C . GLY A 1 89 ? 6.800 -11.763 7.124 1.00 83.69 89 GLY A C 1
ATOM 661 O O . GLY A 1 89 ? 5.852 -11.365 6.454 1.00 83.69 89 GLY A O 1
ATOM 662 N N . ILE A 1 90 ? 7.440 -10.978 7.984 1.00 77.06 90 ILE A N 1
ATOM 663 C CA . ILE A 1 90 ? 7.083 -9.581 8.271 1.00 77.06 90 ILE A CA 1
ATOM 664 C C . ILE A 1 90 ? 7.819 -8.556 7.386 1.00 77.06 90 ILE A C 1
ATOM 666 O O . ILE A 1 90 ? 7.726 -7.352 7.628 1.00 77.06 90 ILE A O 1
ATOM 670 N N . CYS A 1 91 ? 8.568 -9.001 6.374 1.00 84.38 91 CYS A N 1
ATOM 671 C CA . CYS A 1 91 ? 9.356 -8.129 5.509 1.00 84.38 91 CYS A CA 1
ATOM 672 C C . CYS A 1 91 ? 8.469 -7.379 4.511 1.00 84.38 91 CYS A C 1
ATOM 674 O O . CYS A 1 91 ? 7.763 -7.960 3.684 1.00 84.38 91 CYS A O 1
ATOM 676 N N . LEU A 1 92 ? 8.522 -6.053 4.583 1.00 83.81 92 LEU A N 1
ATOM 677 C CA . LEU A 1 92 ? 7.787 -5.157 3.698 1.00 83.81 92 LEU A CA 1
ATOM 678 C C . LEU A 1 92 ? 8.589 -4.909 2.418 1.00 83.81 92 LEU A C 1
ATOM 680 O O . LEU A 1 92 ? 9.788 -4.670 2.488 1.00 83.81 92 LEU A O 1
ATOM 684 N N . VAL A 1 93 ? 7.946 -4.917 1.251 1.00 84.81 93 VAL A N 1
ATOM 685 C CA . VAL A 1 93 ? 8.621 -4.649 -0.033 1.00 84.81 93 VAL A CA 1
ATOM 686 C C . VAL A 1 93 ? 9.033 -3.183 -0.096 1.00 84.81 93 VAL A C 1
ATOM 688 O O . VAL A 1 93 ? 8.194 -2.298 0.042 1.00 84.81 93 VAL A O 1
ATOM 691 N N . HIS A 1 94 ? 10.311 -2.923 -0.323 1.00 86.50 94 HIS A N 1
ATOM 692 C CA . HIS A 1 94 ? 10.882 -1.591 -0.490 1.00 86.50 94 HIS A CA 1
ATOM 693 C C . HIS A 1 94 ? 11.005 -1.224 -1.967 1.00 86.50 94 HIS A C 1
ATOM 695 O O . HIS A 1 94 ? 10.570 -0.146 -2.367 1.00 86.50 94 HIS A O 1
ATOM 701 N N . GLN A 1 95 ? 11.546 -2.123 -2.787 1.00 92.44 95 GLN A N 1
ATOM 702 C CA . GLN A 1 95 ? 11.830 -1.848 -4.190 1.00 92.44 95 GLN A CA 1
ATOM 703 C C . GLN A 1 95 ? 11.608 -3.096 -5.040 1.00 92.44 95 GLN A C 1
ATOM 705 O O . GLN A 1 95 ? 11.858 -4.207 -4.587 1.00 92.44 95 GLN A O 1
ATOM 710 N N . ILE A 1 96 ? 11.143 -2.909 -6.274 1.00 96.75 96 ILE A N 1
ATOM 711 C CA . ILE A 1 96 ? 11.162 -3.956 -7.300 1.00 96.75 96 ILE A CA 1
ATOM 712 C C . ILE A 1 96 ? 11.815 -3.373 -8.542 1.00 96.75 96 ILE A C 1
ATOM 714 O O . ILE A 1 96 ? 11.289 -2.431 -9.144 1.00 96.75 96 ILE A O 1
ATOM 718 N N . THR A 1 97 ? 12.967 -3.921 -8.910 1.00 97.81 97 THR A N 1
ATOM 719 C CA . THR A 1 97 ? 13.646 -3.609 -10.170 1.00 97.81 97 THR A CA 1
ATOM 720 C C . THR A 1 97 ? 13.171 -4.565 -11.256 1.00 97.81 97 THR A C 1
ATOM 722 O O . THR A 1 97 ? 12.703 -5.661 -10.955 1.00 97.81 97 THR A O 1
ATOM 725 N N . ALA A 1 98 ? 13.261 -4.151 -12.518 1.00 97.44 98 ALA A N 1
ATOM 726 C CA . ALA A 1 98 ? 13.041 -5.039 -13.653 1.00 97.44 98 ALA A CA 1
ATOM 727 C C . ALA A 1 98 ? 13.926 -4.609 -14.823 1.00 97.44 98 ALA A C 1
ATOM 729 O O . ALA A 1 98 ? 13.984 -3.422 -15.147 1.00 97.44 98 ALA A O 1
ATOM 730 N N . THR A 1 99 ? 14.583 -5.564 -15.457 1.00 98.31 99 THR A N 1
ATOM 731 C CA . THR A 1 99 ? 15.390 -5.404 -16.662 1.00 98.31 99 THR A CA 1
ATOM 732 C C . THR A 1 99 ? 14.820 -6.336 -17.712 1.00 98.31 99 THR A C 1
ATOM 734 O O . THR A 1 99 ? 14.686 -7.534 -17.465 1.00 98.31 99 THR A O 1
ATOM 737 N N . LEU A 1 100 ? 14.423 -5.774 -18.849 1.00 97.56 100 LEU A N 1
ATOM 738 C CA . LEU A 1 100 ? 13.854 -6.521 -19.957 1.00 97.56 100 LEU A CA 1
ATOM 739 C C . LEU A 1 100 ? 14.950 -6.871 -20.951 1.00 97.56 100 LEU A C 1
ATOM 741 O O . LEU A 1 100 ? 15.802 -6.038 -21.254 1.00 97.56 100 LEU A O 1
ATOM 745 N N . HIS A 1 101 ? 14.883 -8.090 -21.463 1.00 96.69 101 HIS A N 1
ATOM 746 C CA . HIS A 1 101 ? 15.871 -8.656 -22.371 1.00 96.69 101 HIS A CA 1
ATOM 747 C C . HIS A 1 101 ? 15.276 -8.860 -23.758 1.00 96.69 101 HIS A C 1
ATOM 749 O O . HIS A 1 101 ? 14.070 -9.086 -23.890 1.00 96.69 101 HIS A O 1
ATOM 755 N N . ASP A 1 102 ? 16.133 -8.806 -24.777 1.00 93.38 102 ASP A N 1
ATOM 756 C CA . ASP A 1 102 ? 15.771 -9.052 -26.179 1.00 93.38 102 ASP A CA 1
ATOM 757 C C . ASP A 1 102 ? 14.614 -8.157 -26.673 1.00 93.38 102 ASP A C 1
ATOM 759 O O . ASP A 1 102 ? 13.743 -8.571 -27.446 1.00 93.38 102 ASP A O 1
ATOM 763 N N . VAL A 1 103 ? 14.587 -6.904 -26.204 1.00 92.81 103 VAL A N 1
ATOM 764 C CA . VAL A 1 103 ? 13.521 -5.954 -26.528 1.00 92.81 103 VAL A CA 1
ATOM 765 C C . VAL A 1 103 ? 13.666 -5.483 -27.972 1.00 92.81 103 VAL A C 1
ATOM 767 O O . VAL A 1 103 ? 14.587 -4.751 -28.331 1.00 92.81 103 VAL A O 1
ATOM 770 N N . THR A 1 104 ? 12.728 -5.889 -28.825 1.00 89.12 104 THR A N 1
ATOM 771 C CA . THR A 1 104 ? 12.780 -5.572 -30.255 1.00 89.12 104 THR A CA 1
ATOM 772 C C . THR A 1 104 ? 12.640 -4.066 -30.488 1.00 89.12 104 THR A C 1
ATOM 774 O O . THR A 1 104 ? 11.681 -3.439 -30.046 1.00 89.12 104 THR A O 1
ATOM 777 N N . GLY A 1 105 ? 13.584 -3.482 -31.232 1.00 87.06 105 GLY A N 1
ATOM 778 C CA . GLY A 1 105 ? 13.572 -2.054 -31.565 1.00 87.06 105 GLY A CA 1
ATOM 779 C C . GLY A 1 105 ? 14.138 -1.134 -30.477 1.00 87.06 105 GLY A C 1
ATOM 780 O O . GLY A 1 105 ? 13.977 0.084 -30.591 1.00 87.06 105 GLY A O 1
ATOM 781 N N . CYS A 1 106 ? 14.793 -1.708 -29.466 1.00 90.12 106 CYS A N 1
ATOM 782 C CA . CYS A 1 106 ? 15.562 -1.012 -28.441 1.00 90.12 106 CYS A CA 1
ATOM 783 C C . CYS A 1 106 ? 17.014 -1.509 -28.456 1.00 90.12 106 CYS A C 1
ATOM 785 O O . CYS A 1 106 ? 17.286 -2.631 -28.884 1.00 90.12 106 CYS A O 1
ATOM 787 N N . ASP A 1 107 ? 17.944 -0.681 -27.984 1.00 86.44 107 ASP A N 1
ATOM 788 C CA . ASP A 1 107 ? 19.353 -1.063 -27.900 1.00 86.44 107 ASP A CA 1
ATOM 789 C C . ASP A 1 107 ? 19.617 -1.841 -26.605 1.00 86.44 107 ASP A C 1
ATOM 791 O O . ASP A 1 107 ? 19.636 -1.265 -25.518 1.00 86.44 107 ASP A O 1
ATOM 795 N N . GLY A 1 108 ? 19.850 -3.148 -26.739 1.00 89.56 108 GLY A N 1
ATOM 796 C CA . GLY A 1 108 ? 20.231 -4.028 -25.634 1.00 89.56 108 GLY A CA 1
ATOM 797 C C . GLY A 1 108 ? 19.144 -4.226 -24.574 1.00 89.56 108 GLY A C 1
ATOM 798 O O . GLY A 1 108 ? 17.948 -4.078 -24.831 1.00 89.56 108 GLY A O 1
ATOM 799 N N . ASP A 1 109 ? 19.587 -4.599 -23.373 1.00 95.69 109 ASP A N 1
ATOM 800 C CA . ASP A 1 109 ? 18.712 -4.771 -22.216 1.00 95.69 109 ASP A CA 1
ATOM 801 C C . ASP A 1 109 ? 18.142 -3.424 -21.755 1.00 95.69 109 ASP A C 1
ATOM 803 O O . ASP A 1 109 ? 18.864 -2.438 -21.587 1.00 95.69 109 ASP A O 1
ATOM 807 N N . VAL A 1 110 ? 16.837 -3.388 -21.485 1.00 96.12 110 VAL A N 1
ATOM 808 C CA . VAL A 1 110 ? 16.129 -2.163 -21.104 1.00 96.12 110 VAL A CA 1
ATOM 809 C C . VAL A 1 110 ? 15.774 -2.198 -19.623 1.00 96.12 110 VAL A C 1
ATOM 811 O O . VAL A 1 110 ? 14.944 -2.992 -19.179 1.00 96.12 110 VAL A O 1
ATOM 814 N N . GLN A 1 111 ? 16.357 -1.287 -18.845 1.00 97.00 111 GLN A N 1
ATOM 815 C CA . GLN A 1 111 ? 15.997 -1.112 -17.440 1.00 97.00 111 GLN A CA 1
ATOM 816 C C . GLN A 1 111 ? 14.620 -0.443 -17.323 1.00 97.00 111 GLN A C 1
ATOM 818 O O . GLN A 1 111 ? 14.427 0.707 -17.721 1.00 97.00 111 GLN A O 1
ATOM 823 N N . ALA A 1 112 ? 13.662 -1.142 -16.721 1.00 92.19 112 ALA A N 1
ATOM 824 C CA . ALA A 1 112 ? 12.381 -0.565 -16.353 1.00 92.19 112 ALA A CA 1
ATOM 825 C C . ALA A 1 112 ? 12.534 0.422 -15.189 1.00 92.19 112 ALA A C 1
ATOM 827 O O . ALA A 1 112 ? 13.361 0.249 -14.286 1.00 92.19 112 ALA A O 1
ATOM 828 N N . LYS A 1 113 ? 11.642 1.412 -15.137 1.00 86.88 113 LYS A N 1
ATOM 829 C CA . LYS A 1 113 ? 11.453 2.223 -13.936 1.00 86.88 113 LYS A CA 1
ATOM 830 C C . LYS A 1 113 ? 11.038 1.309 -12.781 1.00 86.88 113 LYS A C 1
ATOM 832 O O . LYS A 1 113 ? 10.025 0.617 -12.867 1.00 86.88 113 LYS A O 1
ATOM 837 N N . SER A 1 114 ? 11.818 1.313 -11.705 1.00 90.12 114 SER A N 1
ATOM 838 C CA . SER A 1 114 ? 11.549 0.473 -10.536 1.00 90.12 114 SER A CA 1
ATOM 839 C C . SER A 1 114 ? 10.308 0.938 -9.772 1.00 90.12 114 SER A C 1
ATOM 841 O O . SER A 1 114 ? 10.049 2.140 -9.662 1.00 90.12 114 SER A O 1
ATOM 843 N N . TYR A 1 115 ? 9.593 -0.010 -9.169 1.00 86.88 115 TYR A N 1
ATOM 844 C CA . TYR A 1 115 ? 8.688 0.297 -8.066 1.00 86.88 115 TYR A CA 1
ATOM 845 C C . TYR A 1 115 ? 9.530 0.636 -6.836 1.00 86.88 115 TYR A C 1
ATOM 847 O O . TYR A 1 115 ? 10.502 -0.061 -6.559 1.00 86.88 115 TYR A O 1
ATOM 855 N N . SER A 1 116 ? 9.159 1.671 -6.083 1.00 84.12 116 SER A N 1
ATOM 856 C CA . SER A 1 116 ? 9.807 2.017 -4.817 1.00 84.12 116 SER A CA 1
ATOM 857 C C . SER A 1 116 ? 8.770 2.486 -3.800 1.00 84.12 116 SER A C 1
ATOM 859 O O . SER A 1 116 ? 7.794 3.155 -4.145 1.00 84.12 116 SER A O 1
ATOM 861 N N . SER A 1 117 ? 8.973 2.115 -2.543 1.00 76.19 117 SER A N 1
ATOM 862 C CA . SER A 1 117 ? 8.169 2.520 -1.396 1.00 76.19 117 SER A CA 1
ATOM 863 C C . SER A 1 117 ? 9.039 2.555 -0.143 1.00 76.19 117 SER A C 1
ATOM 865 O O . SER A 1 117 ? 10.139 2.019 -0.125 1.00 76.19 117 SER A O 1
ATOM 867 N N . THR A 1 118 ? 8.549 3.110 0.959 1.00 70.81 118 THR A N 1
ATOM 868 C CA . THR A 1 118 ? 9.232 3.007 2.263 1.00 70.81 118 THR A CA 1
ATOM 869 C C . THR A 1 118 ? 9.060 1.634 2.934 1.00 70.81 118 THR A C 1
ATOM 871 O O . THR A 1 118 ? 9.495 1.454 4.066 1.00 70.81 118 THR A O 1
ATOM 874 N N . GLY A 1 119 ? 8.410 0.677 2.263 1.00 72.00 119 GLY A N 1
ATOM 875 C CA . GLY A 1 119 ? 7.975 -0.608 2.803 1.00 72.00 119 GLY A CA 1
ATOM 876 C C . GLY A 1 119 ? 6.470 -0.799 2.596 1.00 72.00 119 GLY A C 1
ATOM 877 O O . GLY A 1 119 ? 5.669 -0.038 3.136 1.00 72.00 119 GLY A O 1
ATOM 878 N N . THR A 1 120 ? 6.068 -1.825 1.842 1.00 72.62 120 THR A N 1
ATOM 879 C CA . THR A 1 120 ? 4.662 -2.192 1.635 1.00 72.62 120 THR A CA 1
ATOM 880 C C . THR A 1 120 ? 4.353 -3.667 1.900 1.00 72.62 120 THR A C 1
ATOM 882 O O . THR A 1 120 ? 5.151 -4.560 1.613 1.00 72.62 120 THR A O 1
ATOM 885 N N . ALA A 1 121 ? 3.144 -3.921 2.401 1.00 77.56 121 ALA A N 1
ATOM 886 C CA . ALA A 1 121 ? 2.578 -5.256 2.562 1.00 77.56 121 ALA A CA 1
ATOM 887 C C . ALA A 1 121 ? 1.965 -5.809 1.262 1.00 77.56 121 ALA A C 1
ATOM 889 O O . ALA A 1 121 ? 1.579 -6.976 1.233 1.00 77.56 121 ALA A O 1
ATOM 890 N N . TYR A 1 122 ? 1.871 -5.010 0.186 1.00 77.62 122 TYR A N 1
ATOM 891 C CA . TYR A 1 122 ? 1.369 -5.512 -1.099 1.00 77.62 122 TYR A CA 1
ATOM 892 C C . TYR A 1 122 ? 2.169 -6.717 -1.561 1.00 77.62 122 TYR A C 1
ATOM 894 O O . TYR A 1 122 ? 3.382 -6.788 -1.358 1.00 77.62 122 TYR A O 1
ATOM 902 N N . ASP A 1 123 ? 1.460 -7.648 -2.177 1.00 84.31 123 ASP A N 1
ATOM 903 C CA . ASP A 1 123 ? 2.006 -8.887 -2.703 1.00 84.31 123 ASP A CA 1
ATOM 904 C C . ASP A 1 123 ? 1.824 -9.023 -4.216 1.00 84.31 123 ASP A C 1
ATOM 906 O O . ASP A 1 123 ? 2.329 -9.977 -4.770 1.00 84.31 123 ASP A O 1
ATOM 910 N N . GLN A 1 124 ? 1.144 -8.097 -4.898 1.00 87.06 124 GLN A N 1
ATOM 911 C CA . GLN A 1 124 ? 0.840 -8.215 -6.330 1.00 87.06 124 GLN A CA 1
ATOM 912 C C . GLN A 1 124 ? 1.456 -7.061 -7.123 1.00 87.06 124 GLN A C 1
ATOM 914 O O . GLN A 1 124 ? 1.108 -5.890 -6.922 1.00 87.06 124 GLN A O 1
ATOM 919 N N . PHE A 1 125 ? 2.345 -7.392 -8.051 1.00 90.69 125 PHE A N 1
ATOM 920 C CA . PHE A 1 125 ? 3.075 -6.442 -8.881 1.00 90.69 125 PHE A CA 1
ATOM 921 C C . PHE A 1 125 ? 3.122 -6.901 -10.332 1.00 90.69 125 PHE A C 1
ATOM 923 O O . PHE A 1 125 ? 2.883 -8.064 -10.655 1.00 90.69 125 PHE A O 1
ATOM 930 N N . VAL A 1 126 ? 3.433 -5.961 -11.214 1.00 89.38 126 VAL A N 1
ATOM 931 C CA . VAL A 1 126 ? 3.549 -6.199 -12.645 1.00 89.38 126 VAL A CA 1
ATOM 932 C C . VAL A 1 126 ? 4.715 -5.452 -13.255 1.00 89.38 126 VAL A C 1
ATOM 934 O O . VAL A 1 126 ? 5.061 -4.358 -12.807 1.00 89.38 126 VAL A O 1
ATOM 937 N N . VAL A 1 127 ? 5.264 -6.024 -14.322 1.00 87.44 127 VAL A N 1
ATOM 938 C CA . VAL A 1 127 ? 6.124 -5.325 -15.280 1.00 87.44 127 VAL A CA 1
ATOM 939 C C . VAL A 1 127 ? 5.291 -5.032 -16.526 1.00 87.44 127 VAL A C 1
ATOM 941 O O . VAL A 1 127 ? 4.717 -5.952 -17.113 1.00 87.44 127 VAL A O 1
ATOM 944 N N . VAL A 1 128 ? 5.207 -3.757 -16.904 1.00 84.62 128 VAL A N 1
ATOM 945 C CA . VAL A 1 128 ? 4.388 -3.254 -18.022 1.00 84.62 128 VAL A CA 1
ATOM 946 C C . VAL A 1 128 ? 5.202 -2.365 -18.957 1.00 84.62 128 VAL A C 1
ATOM 948 O O . VAL A 1 128 ? 6.177 -1.737 -18.536 1.00 84.62 128 VAL A O 1
ATOM 951 N N . GLU A 1 129 ? 4.787 -2.296 -20.220 1.00 81.50 129 GLU A N 1
ATOM 952 C CA . GLU A 1 129 ? 5.269 -1.309 -21.187 1.00 81.50 129 GLU A CA 1
ATOM 953 C C . GLU A 1 129 ? 4.409 -0.047 -21.092 1.00 81.50 129 GLU A C 1
ATOM 955 O O . GLU A 1 129 ? 3.190 -0.116 -21.181 1.00 81.50 129 GLU A O 1
ATOM 960 N N . VAL A 1 130 ? 5.046 1.106 -20.904 1.00 77.25 130 VAL A N 1
ATOM 961 C CA . VAL A 1 130 ? 4.381 2.418 -20.770 1.00 77.25 130 VAL A CA 1
ATOM 962 C C . VAL A 1 130 ? 4.723 3.356 -21.933 1.00 77.25 130 VAL A C 1
ATOM 964 O O . VAL A 1 130 ? 4.441 4.554 -21.905 1.00 77.25 130 VAL A O 1
ATOM 967 N N . GLY A 1 131 ? 5.395 2.822 -22.948 1.00 73.62 131 GLY A N 1
ATOM 968 C CA . GLY A 1 131 ? 5.798 3.508 -24.165 1.00 73.62 131 GLY A CA 1
ATOM 969 C C . GLY A 1 131 ? 6.960 2.783 -24.834 1.00 73.62 131 GLY A C 1
ATOM 970 O O . GLY A 1 131 ? 7.595 1.926 -24.226 1.00 73.62 131 GLY A O 1
ATOM 971 N N . LYS A 1 132 ? 7.284 3.175 -26.071 1.00 80.44 132 LYS A N 1
ATOM 972 C CA . LYS A 1 132 ? 8.370 2.554 -26.841 1.00 80.44 132 LYS A CA 1
ATOM 973 C C . LYS A 1 132 ? 9.673 2.532 -26.037 1.00 80.44 132 LYS A C 1
ATOM 975 O O . LYS A 1 132 ? 10.187 3.595 -25.678 1.00 80.44 132 LYS A O 1
ATOM 980 N N . CYS A 1 133 ? 10.201 1.332 -25.790 1.00 82.88 133 CYS A N 1
ATOM 981 C CA . CYS A 1 133 ? 11.414 1.103 -24.994 1.00 82.88 133 CYS A CA 1
ATOM 982 C C . CYS A 1 133 ? 11.344 1.660 -23.562 1.00 82.88 133 CYS A C 1
ATOM 984 O O . CYS A 1 133 ? 12.372 1.966 -22.958 1.00 82.88 133 CYS A O 1
ATOM 986 N N . LYS A 1 134 ? 10.139 1.843 -23.013 1.00 82.12 134 LYS A N 1
ATOM 987 C CA . LYS A 1 134 ? 9.913 2.366 -21.666 1.00 82.12 134 LYS A CA 1
ATOM 988 C C . LYS A 1 134 ? 9.028 1.400 -20.910 1.00 82.12 134 LYS A C 1
ATOM 990 O O . LYS A 1 134 ? 7.860 1.219 -21.233 1.00 82.12 134 LYS A O 1
ATOM 995 N N . PHE A 1 135 ? 9.586 0.841 -19.850 1.00 86.38 135 PHE A N 1
ATOM 996 C CA . PHE A 1 135 ? 8.908 -0.143 -19.022 1.00 86.38 135 PHE A CA 1
ATOM 997 C C . PHE A 1 135 ? 8.870 0.318 -17.574 1.00 86.38 135 PHE A C 1
ATOM 999 O O . PHE A 1 135 ? 9.674 1.155 -17.149 1.00 86.38 135 PHE A O 1
ATOM 1006 N N . GLN A 1 136 ? 7.943 -0.236 -16.805 1.00 86.88 136 GLN A N 1
ATOM 1007 C CA . GLN A 1 136 ? 7.807 0.071 -15.390 1.00 86.88 136 GLN A CA 1
ATOM 1008 C C . GLN A 1 136 ? 7.403 -1.174 -14.600 1.00 86.88 136 GLN A C 1
ATOM 1010 O O . GLN A 1 136 ? 6.480 -1.891 -14.980 1.00 86.88 136 GLN A O 1
ATOM 1015 N N . ALA A 1 137 ? 8.066 -1.385 -13.463 1.00 88.38 137 ALA A N 1
ATOM 1016 C 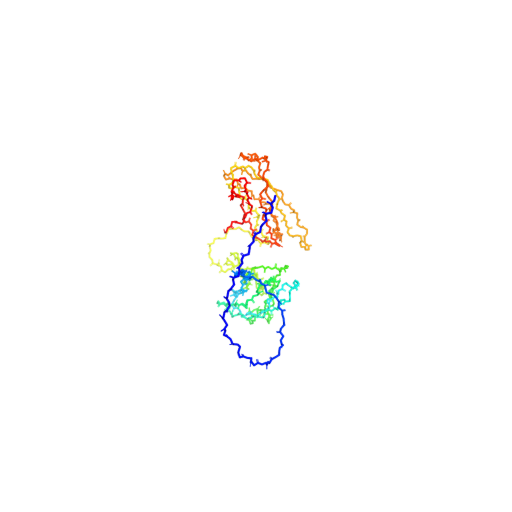CA . ALA A 1 137 ? 7.559 -2.236 -12.398 1.00 88.38 137 ALA A CA 1
ATOM 1017 C C . ALA A 1 137 ? 6.587 -1.415 -11.535 1.00 88.38 137 ALA A C 1
ATOM 1019 O O . ALA A 1 137 ? 6.912 -0.319 -11.070 1.00 88.38 137 ALA A O 1
ATOM 1020 N N . THR A 1 138 ? 5.373 -1.912 -11.334 1.00 82.94 138 THR A N 1
ATOM 1021 C CA . THR A 1 138 ? 4.339 -1.222 -10.554 1.00 82.94 138 THR A CA 1
ATOM 1022 C C . THR A 1 138 ? 3.453 -2.217 -9.822 1.00 82.94 138 THR A C 1
ATOM 1024 O O . THR A 1 138 ? 3.504 -3.418 -10.069 1.00 82.94 138 THR A O 1
ATOM 1027 N N . ARG A 1 139 ? 2.635 -1.733 -8.890 1.00 82.06 139 ARG A N 1
ATOM 1028 C CA . ARG A 1 139 ? 1.610 -2.563 -8.255 1.00 82.06 139 ARG A CA 1
ATOM 1029 C C . ARG A 1 139 ? 0.594 -3.006 -9.308 1.00 82.06 139 ARG A C 1
ATOM 1031 O O . ARG A 1 139 ? 0.206 -2.198 -10.150 1.00 82.06 139 ARG A O 1
ATOM 1038 N N . LEU A 1 140 ? 0.124 -4.247 -9.213 1.00 71.62 140 LEU A N 1
ATOM 1039 C CA . LEU A 1 140 ? -1.016 -4.695 -10.004 1.00 71.62 140 LEU A CA 1
ATOM 1040 C C . LEU A 1 140 ? -2.254 -3.889 -9.572 1.00 71.62 140 LEU A C 1
ATOM 1042 O O . LEU A 1 140 ? -2.708 -3.990 -8.433 1.00 71.62 140 LEU A O 1
ATOM 1046 N N . THR A 1 141 ? -2.753 -3.040 -10.462 1.00 62.53 141 THR A N 1
ATOM 1047 C CA . THR A 1 141 ? -3.984 -2.256 -10.287 1.00 62.53 141 THR A CA 1
ATOM 1048 C C . THR A 1 141 ? -4.851 -2.414 -11.521 1.00 62.53 141 THR A C 1
ATOM 1050 O O . THR A 1 141 ? -4.320 -2.740 -12.580 1.00 62.53 141 THR A O 1
ATOM 1053 N N . ASP A 1 142 ? -6.130 -2.065 -11.419 1.00 45.91 142 ASP A N 1
ATOM 1054 C CA . ASP A 1 142 ? -7.055 -2.082 -12.559 1.00 45.91 142 ASP A CA 1
ATOM 1055 C C . ASP A 1 142 ? -6.502 -1.275 -13.742 1.00 45.91 142 ASP A C 1
ATOM 1057 O O . ASP A 1 142 ? -6.453 -1.791 -14.843 1.00 45.91 142 ASP A O 1
ATOM 1061 N N . ARG A 1 143 ? -5.852 -0.125 -13.506 1.00 50.88 143 ARG A N 1
ATOM 1062 C CA . ARG A 1 143 ? -5.106 0.611 -14.549 1.00 50.88 143 ARG A CA 1
ATOM 1063 C C . ARG A 1 143 ? -4.024 -0.211 -15.274 1.00 50.88 143 ARG A C 1
ATOM 1065 O O . ARG A 1 143 ? -3.857 -0.093 -16.479 1.00 50.88 143 ARG A O 1
ATOM 1072 N N . ALA A 1 144 ? -3.249 -1.014 -14.543 1.00 49.72 144 ALA A N 1
ATOM 1073 C CA . ALA A 1 144 ? -2.210 -1.847 -15.146 1.00 49.72 144 ALA A CA 1
ATOM 1074 C C . ALA A 1 144 ? -2.812 -3.055 -15.880 1.00 49.72 144 ALA A C 1
ATOM 1076 O O . ALA A 1 144 ? -2.126 -3.680 -16.682 1.00 49.72 144 ALA A O 1
ATOM 1077 N N . LEU A 1 145 ? -4.078 -3.376 -15.587 1.00 55.09 145 LEU A N 1
ATOM 1078 C CA . LEU A 1 145 ? -4.901 -4.319 -16.331 1.00 55.09 145 LEU A CA 1
ATOM 1079 C C . LEU A 1 145 ? -5.592 -3.662 -17.540 1.00 55.09 145 LEU A C 1
ATOM 1081 O O . LEU A 1 145 ? -5.747 -4.310 -18.562 1.00 55.09 145 LEU A O 1
ATOM 1085 N N . GLU A 1 146 ? -5.948 -2.382 -17.465 1.00 51.31 146 GLU A N 1
ATOM 1086 C CA . GLU A 1 146 ? -6.529 -1.591 -18.559 1.00 51.31 146 GLU A CA 1
ATOM 1087 C C . GLU A 1 146 ? -5.498 -1.269 -19.646 1.00 51.31 146 GLU A C 1
ATOM 1089 O O . GLU A 1 146 ? -5.818 -1.347 -20.823 1.00 51.31 146 GLU A O 1
ATOM 1094 N N . 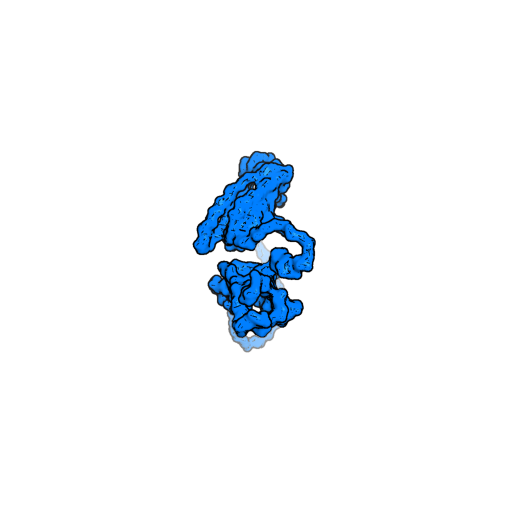GLU A 1 147 ? -4.230 -1.023 -19.291 1.00 50.16 147 GLU A N 1
ATOM 1095 C CA . GLU A 1 147 ? -3.121 -0.866 -20.257 1.00 50.16 147 GLU A CA 1
ATOM 1096 C C . GLU A 1 147 ? -2.822 -2.176 -21.046 1.00 50.16 147 GLU A C 1
ATOM 1098 O O . GLU A 1 147 ? -2.011 -2.188 -21.968 1.00 50.16 147 GLU A O 1
ATOM 1103 N N . ILE A 1 148 ? -3.494 -3.289 -20.708 1.00 52.59 148 ILE A N 1
ATOM 1104 C CA . ILE A 1 148 ? -3.514 -4.571 -21.445 1.00 52.59 148 ILE A CA 1
ATOM 1105 C C . ILE A 1 148 ? -4.738 -4.659 -22.372 1.00 52.59 148 ILE A C 1
ATOM 1107 O O . ILE A 1 148 ? -4.740 -5.439 -23.325 1.00 52.59 148 ILE A O 1
ATOM 1111 N N . GLY A 1 149 ? -5.800 -3.925 -22.041 1.00 45.38 149 GLY A N 1
ATOM 1112 C CA . GLY A 1 149 ? -7.108 -3.994 -22.665 1.00 45.38 149 GLY A CA 1
ATOM 1113 C C . GLY A 1 149 ? -7.277 -2.922 -23.727 1.00 45.38 149 GLY A C 1
ATOM 1114 O O . GLY A 1 149 ? -8.029 -1.972 -23.531 1.00 45.38 149 GLY A O 1
ATOM 1115 N N . ASP A 1 150 ? -6.677 -3.131 -24.896 1.00 37.25 150 ASP A N 1
ATOM 1116 C CA . ASP A 1 150 ? -7.299 -2.653 -26.131 1.00 37.25 150 ASP A CA 1
ATOM 1117 C C . ASP A 1 150 ? -8.621 -3.426 -26.333 1.00 37.25 150 ASP A C 1
ATOM 1119 O O . ASP A 1 150 ? -8.672 -4.421 -27.055 1.00 37.25 150 ASP A O 1
ATOM 1123 N N . ASN A 1 151 ? -9.674 -3.031 -25.606 1.00 36.97 151 ASN A N 1
ATOM 1124 C CA . ASN A 1 151 ? -11.021 -2.812 -26.142 1.00 36.97 151 ASN A CA 1
ATOM 1125 C C . ASN A 1 151 ? -11.996 -2.301 -25.065 1.00 36.97 151 ASN A C 1
ATOM 1127 O O . ASN A 1 151 ? -12.347 -3.020 -24.134 1.00 36.97 151 ASN A O 1
ATOM 1131 N N . GLU A 1 152 ? -12.443 -1.062 -25.299 1.00 40.75 152 GLU A N 1
ATOM 1132 C CA . GLU A 1 152 ? -13.718 -0.440 -24.906 1.00 40.75 152 GLU A CA 1
ATOM 1133 C C . GLU A 1 152 ? -14.108 -0.451 -23.417 1.00 40.75 152 GLU A C 1
ATOM 1135 O O . GLU A 1 152 ? -14.874 -1.286 -22.955 1.00 40.75 152 GLU A O 1
ATOM 1140 N N . ASP A 1 153 ? -13.643 0.549 -22.665 1.00 36.31 153 ASP A N 1
ATOM 1141 C CA . ASP A 1 153 ? -14.443 1.746 -22.337 1.00 36.31 153 ASP A CA 1
ATOM 1142 C C . ASP A 1 153 ? -13.613 2.620 -21.380 1.00 36.31 153 ASP A C 1
ATOM 1144 O O . ASP A 1 153 ? -13.555 2.420 -20.166 1.00 36.31 153 ASP A O 1
ATOM 1148 N N . ALA A 1 154 ? -12.856 3.554 -21.955 1.00 39.50 154 ALA A N 1
ATOM 1149 C CA . ALA A 1 154 ? -12.015 4.455 -21.189 1.00 39.50 154 ALA A CA 1
ATOM 1150 C C . ALA A 1 154 ? -12.887 5.519 -20.513 1.00 39.50 154 ALA A C 1
ATOM 1152 O O . ALA A 1 154 ? -13.361 6.447 -21.169 1.00 39.50 154 ALA A O 1
ATOM 1153 N N . SER A 1 155 ? -13.018 5.456 -19.187 1.00 35.56 155 SER A N 1
ATOM 1154 C CA . SER A 1 155 ? -13.535 6.590 -18.424 1.00 35.56 155 SER A CA 1
ATOM 1155 C C . SER A 1 155 ? -12.805 6.801 -17.096 1.00 35.56 155 SER A C 1
ATOM 1157 O O . SER A 1 155 ? -13.095 6.207 -16.064 1.00 35.56 155 SER A O 1
ATOM 1159 N N . THR A 1 156 ? -11.911 7.790 -17.152 1.00 31.34 156 THR A N 1
ATOM 1160 C CA . THR A 1 156 ? -11.490 8.712 -16.084 1.00 31.34 156 THR A CA 1
ATOM 1161 C C . THR A 1 156 ? -10.354 8.343 -15.106 1.00 31.34 156 THR A C 1
ATOM 1163 O O . THR A 1 156 ? -10.546 7.852 -14.006 1.00 31.34 156 THR A O 1
ATOM 1166 N N . VAL A 1 157 ? -9.170 8.850 -15.484 1.00 32.34 157 VAL A N 1
ATOM 1167 C CA . VAL A 1 157 ? -8.191 9.613 -14.674 1.00 32.34 157 VAL A CA 1
ATOM 1168 C C . VAL A 1 157 ? -7.410 8.898 -13.549 1.00 32.34 157 VAL A C 1
ATOM 1170 O O . VAL A 1 157 ? -7.863 8.729 -12.426 1.00 32.34 157 VAL A O 1
ATOM 1173 N N . ALA A 1 158 ? -6.130 8.659 -13.865 1.00 42.53 158 ALA A N 1
ATOM 1174 C CA . ALA A 1 158 ? -4.911 8.785 -13.050 1.00 42.53 158 ALA A CA 1
ATOM 1175 C C . ALA A 1 158 ? -4.977 8.560 -11.523 1.00 42.53 158 ALA A C 1
ATOM 1177 O O . ALA A 1 158 ? -5.412 9.422 -10.768 1.00 42.53 158 ALA A O 1
ATOM 1178 N N . ALA A 1 159 ? -4.295 7.514 -11.044 1.00 37.91 159 ALA A N 1
ATOM 1179 C CA . ALA A 1 159 ? -3.877 7.421 -9.645 1.00 37.91 159 ALA A CA 1
ATOM 1180 C C . ALA A 1 159 ? -2.344 7.382 -9.523 1.00 37.91 159 ALA A C 1
ATOM 1182 O O . ALA A 1 159 ? -1.719 6.326 -9.476 1.00 37.91 159 ALA A O 1
ATOM 1183 N N . THR A 1 160 ? -1.734 8.566 -9.449 1.00 43.50 160 THR A N 1
ATOM 1184 C CA . THR A 1 160 ? -0.433 8.789 -8.787 1.00 43.50 160 THR A CA 1
ATOM 1185 C C . THR A 1 160 ? -0.601 8.955 -7.264 1.00 43.50 160 THR A C 1
ATOM 1187 O O . THR A 1 160 ? 0.351 9.303 -6.567 1.00 43.50 160 THR A O 1
ATOM 1190 N N . SER A 1 161 ? -1.809 8.709 -6.740 1.00 53.19 161 SER A N 1
ATOM 1191 C CA . SER A 1 161 ? -2.219 8.909 -5.350 1.00 53.19 161 SER A CA 1
ATOM 1192 C C . SER A 1 161 ? -3.042 7.730 -4.821 1.00 53.19 161 SER A C 1
ATOM 1194 O O . SER A 1 161 ? -3.740 7.038 -5.561 1.00 53.19 161 SER A O 1
ATOM 1196 N N . TYR A 1 162 ? -2.979 7.494 -3.514 1.00 62.22 162 TYR A N 1
ATOM 1197 C CA . TYR A 1 162 ? -3.894 6.602 -2.821 1.00 62.22 162 TYR A CA 1
ATOM 1198 C C . TYR A 1 162 ? -5.321 7.150 -2.893 1.00 62.22 162 TYR A C 1
ATOM 1200 O O . TYR A 1 162 ? -5.544 8.356 -2.763 1.00 62.22 162 TYR A O 1
ATOM 1208 N N . ALA A 1 163 ? -6.290 6.241 -3.037 1.00 70.12 163 ALA A N 1
ATOM 1209 C CA . ALA A 1 163 ? -7.713 6.571 -3.027 1.00 70.12 163 ALA A CA 1
ATOM 1210 C C . ALA A 1 163 ? -8.066 7.411 -1.795 1.00 70.12 163 ALA A C 1
ATOM 1212 O O . ALA A 1 163 ? -7.509 7.171 -0.728 1.00 70.12 163 ALA A O 1
ATOM 1213 N N . ARG A 1 164 ? -8.985 8.369 -1.917 1.00 82.62 164 ARG A N 1
ATOM 1214 C CA . ARG A 1 164 ? -9.426 9.214 -0.792 1.00 82.62 164 ARG A CA 1
ATOM 1215 C C . ARG A 1 164 ? -9.977 8.349 0.341 1.00 82.62 164 ARG A C 1
ATOM 1217 O O . ARG A 1 164 ? -10.575 7.307 0.078 1.00 82.62 164 ARG A O 1
ATOM 1224 N N . VAL A 1 165 ? -9.767 8.766 1.587 1.00 88.75 165 VAL A N 1
ATOM 1225 C CA . VAL A 1 165 ? -10.353 8.071 2.740 1.00 88.75 165 VAL A CA 1
ATOM 1226 C C . VAL A 1 165 ? -11.858 8.285 2.730 1.00 88.75 165 VAL A C 1
ATOM 1228 O O . VAL A 1 165 ? -12.332 9.394 2.509 1.00 88.75 165 VAL A O 1
ATOM 1231 N N . ASN A 1 166 ? -12.591 7.214 2.970 1.00 94.25 166 ASN A N 1
ATOM 1232 C CA . ASN A 1 166 ? -14.028 7.170 3.078 1.00 94.25 166 ASN A CA 1
ATOM 1233 C C . ASN A 1 166 ? -14.394 6.541 4.424 1.00 94.25 166 ASN A C 1
ATOM 1235 O O . ASN A 1 166 ? -13.893 5.468 4.777 1.00 94.25 166 ASN A O 1
ATOM 1239 N N . ILE A 1 167 ? -15.233 7.236 5.185 1.00 95.62 167 ILE A N 1
ATOM 1240 C CA . ILE A 1 167 ? -15.683 6.802 6.504 1.00 95.62 167 ILE A CA 1
ATOM 1241 C C . ILE A 1 167 ? -17.201 6.784 6.498 1.00 95.62 167 ILE A C 1
ATOM 1243 O O . ILE A 1 167 ? -17.850 7.826 6.382 1.00 95.62 167 ILE A O 1
ATOM 1247 N N . LYS A 1 168 ? -17.765 5.592 6.677 1.00 94.44 168 LYS A N 1
ATOM 1248 C CA . LYS A 1 168 ? -19.201 5.404 6.872 1.00 94.44 168 LYS A CA 1
ATOM 1249 C C . LYS A 1 168 ? -19.530 5.408 8.353 1.00 94.44 168 LYS A C 1
ATOM 1251 O O . LYS A 1 168 ? -18.843 4.787 9.163 1.00 94.44 168 LYS A O 1
ATOM 1256 N N . ASN A 1 169 ? -20.617 6.069 8.711 1.00 95.00 169 ASN A N 1
ATOM 1257 C CA . ASN A 1 169 ? -21.169 6.003 10.051 1.00 95.00 169 ASN A CA 1
ATOM 1258 C C . ASN A 1 169 ? -22.396 5.093 10.047 1.00 95.00 169 ASN A C 1
ATOM 1260 O O . ASN A 1 169 ? -23.429 5.415 9.455 1.00 95.00 169 ASN A O 1
ATOM 1264 N N . LEU A 1 170 ? -22.267 3.937 10.697 1.00 93.69 170 LEU A N 1
ATOM 1265 C CA . LEU A 1 170 ? -23.352 2.970 10.852 1.00 93.69 170 LEU A CA 1
ATOM 1266 C C . LEU A 1 170 ? -24.084 3.119 12.190 1.00 93.69 170 LEU A C 1
ATOM 1268 O O . LEU A 1 170 ? -24.920 2.283 12.531 1.00 93.69 170 LEU A O 1
ATOM 1272 N N . THR A 1 171 ? -23.804 4.178 12.940 1.00 94.19 171 THR A N 1
ATOM 1273 C CA . THR A 1 171 ? -24.443 4.456 14.229 1.00 94.19 171 THR A CA 1
ATOM 1274 C C . THR A 1 171 ? -25.555 5.497 14.063 1.00 94.19 171 THR A C 1
ATOM 1276 O O . THR A 1 171 ? -25.501 6.312 13.138 1.00 94.19 171 THR A O 1
ATOM 1279 N N . PRO A 1 172 ? -26.582 5.507 14.929 1.00 94.94 172 PRO A N 1
ATOM 1280 C CA . PRO A 1 172 ? -27.639 6.519 14.885 1.00 94.94 172 PRO A CA 1
ATOM 1281 C C . PRO A 1 172 ? -27.192 7.877 15.456 1.00 94.94 172 PRO A C 1
ATOM 1283 O O . PRO A 1 172 ? -28.012 8.777 15.606 1.00 94.94 172 PRO A O 1
ATOM 1286 N N . TYR A 1 173 ? -25.905 8.041 15.764 1.00 95.94 173 TYR A N 1
ATOM 1287 C CA . TYR A 1 173 ? -25.351 9.222 16.415 1.00 95.94 173 TYR A CA 1
ATOM 1288 C C . TYR A 1 173 ? -24.425 9.974 15.467 1.00 95.94 173 TYR A C 1
ATOM 1290 O O . TYR A 1 173 ? -23.856 9.396 14.540 1.00 95.94 173 TYR A O 1
ATOM 1298 N N . ARG A 1 174 ? -24.259 11.277 15.688 1.00 96.88 174 ARG A N 1
ATOM 1299 C CA . ARG A 1 174 ? -23.261 12.078 14.970 1.00 96.88 174 ARG A CA 1
ATOM 1300 C C . ARG A 1 174 ? -21.865 11.637 15.411 1.00 96.88 174 ARG A C 1
ATOM 1302 O O . ARG A 1 174 ? -21.642 11.458 16.604 1.00 96.88 174 ARG A O 1
ATOM 1309 N N . ALA A 1 175 ? -20.933 11.506 14.469 1.00 97.44 175 ALA A N 1
ATOM 1310 C CA . ALA A 1 175 ? -19.550 11.137 14.760 1.00 97.44 175 ALA A CA 1
ATOM 1311 C C . ALA A 1 175 ? -18.573 12.191 14.224 1.00 97.44 175 ALA A C 1
ATOM 1313 O O . ALA A 1 175 ? -18.672 12.586 13.062 1.00 97.44 175 ALA A O 1
ATOM 1314 N N . THR A 1 176 ? -17.614 12.616 15.043 1.00 98.25 176 THR A N 1
ATOM 1315 C CA . THR A 1 176 ? -16.478 13.455 14.623 1.00 98.25 176 THR A CA 1
ATOM 1316 C C . THR A 1 176 ? -15.166 12.737 14.870 1.00 98.25 176 THR A C 1
ATOM 1318 O O . THR A 1 176 ? -15.111 11.811 15.676 1.00 98.25 176 THR A O 1
ATOM 1321 N N . GLY A 1 177 ? -14.102 13.129 14.181 1.00 98.00 177 GLY A N 1
ATOM 1322 C CA . GLY A 1 177 ? -12.807 12.498 14.381 1.00 98.00 177 GLY A CA 1
ATOM 1323 C C . GLY A 1 177 ? -11.692 13.107 13.556 1.00 98.00 177 GLY A C 1
ATOM 1324 O O . GLY A 1 177 ? -11.865 14.131 12.891 1.00 98.00 177 GLY A O 1
ATOM 1325 N N . VAL A 1 178 ? -10.536 12.452 13.614 1.00 98.00 178 VAL A N 1
ATOM 1326 C CA . VAL A 1 178 ? -9.336 12.817 12.860 1.00 98.00 178 VAL A CA 1
ATOM 1327 C C . VAL A 1 178 ? -8.807 11.587 12.134 1.00 98.00 178 VAL A C 1
ATOM 1329 O O . VAL A 1 178 ? -8.697 10.506 12.717 1.00 98.00 178 VAL A O 1
ATOM 1332 N N . VAL A 1 179 ? -8.476 11.766 10.860 1.00 96.94 179 VAL A N 1
ATOM 1333 C CA . VAL A 1 179 ? -7.661 10.847 10.070 1.00 96.94 179 VAL A CA 1
ATOM 1334 C C . VAL A 1 179 ? -6.228 11.348 10.131 1.00 96.94 179 VAL A C 1
ATOM 1336 O O . VAL A 1 179 ? -5.897 12.365 9.523 1.00 96.94 179 VAL A O 1
ATOM 1339 N N . SER A 1 180 ? -5.383 10.619 10.850 1.00 92.88 180 SER A N 1
ATOM 1340 C CA . SER A 1 180 ? -3.957 10.905 10.924 1.00 92.88 180 SER A CA 1
ATOM 1341 C C . SER A 1 180 ? -3.175 10.048 9.951 1.00 92.88 180 SER A C 1
ATOM 1343 O O . SER A 1 180 ? -3.447 8.852 9.777 1.00 92.88 180 SER A O 1
ATOM 1345 N N . TYR A 1 181 ? -2.163 10.648 9.338 1.00 85.94 181 TYR A N 1
ATOM 1346 C CA . TYR A 1 181 ? -1.321 9.982 8.352 1.00 85.94 181 TYR A CA 1
ATOM 1347 C C . TYR A 1 181 ? 0.061 9.660 8.919 1.00 85.94 181 TYR A C 1
ATOM 1349 O O . TYR A 1 181 ? 0.595 10.372 9.764 1.00 85.94 181 TYR A O 1
ATOM 1357 N N . ALA A 1 182 ? 0.659 8.567 8.449 1.00 78.12 182 ALA A N 1
ATOM 1358 C CA . ALA A 1 182 ? 1.997 8.171 8.853 1.00 78.12 182 ALA A CA 1
ATOM 1359 C C . ALA A 1 182 ? 3.001 9.213 8.347 1.00 78.12 182 ALA A C 1
ATOM 1361 O O . ALA A 1 182 ? 3.198 9.377 7.140 1.00 78.12 182 ALA A O 1
ATOM 1362 N N . SER A 1 183 ? 3.643 9.914 9.278 1.00 59.72 183 SER A N 1
ATOM 1363 C CA . SER A 1 183 ? 4.701 10.874 8.985 1.00 59.72 183 SER A CA 1
ATOM 1364 C C . SER A 1 183 ? 6.002 10.126 8.686 1.00 59.72 183 SER A C 1
ATOM 1366 O O . SER A 1 183 ? 6.780 9.814 9.586 1.00 59.72 183 SER A O 1
ATOM 1368 N N . GLY A 1 184 ? 6.205 9.784 7.414 1.00 59.41 184 GLY A N 1
ATOM 1369 C CA . GLY A 1 184 ? 7.501 9.352 6.890 1.00 59.41 184 GLY A CA 1
ATOM 1370 C C . GLY A 1 184 ? 8.388 10.561 6.534 1.00 59.41 184 GLY A C 1
ATOM 1371 O O . GLY A 1 184 ? 8.318 11.593 7.199 1.00 59.41 184 GLY A O 1
ATOM 1372 N N . PRO A 1 185 ? 9.192 10.503 5.454 1.00 47.78 185 PRO A N 1
ATOM 1373 C CA . PRO A 1 185 ? 9.989 11.651 4.999 1.00 47.78 185 PRO A CA 1
ATOM 1374 C C . PRO A 1 185 ? 9.141 12.814 4.441 1.00 47.78 185 PRO A C 1
ATOM 1376 O O . PRO A 1 185 ? 9.658 13.909 4.230 1.00 47.78 185 PRO A O 1
ATOM 1379 N N . PHE A 1 186 ? 7.843 12.593 4.208 1.00 56.47 186 PHE A N 1
ATOM 1380 C CA . PHE A 1 186 ? 6.896 13.592 3.718 1.00 56.47 186 PHE A CA 1
ATOM 1381 C C . PHE A 1 186 ? 5.965 14.043 4.846 1.00 56.47 186 PHE A C 1
ATOM 1383 O O . PHE A 1 186 ? 5.411 13.217 5.572 1.00 56.47 186 PHE A O 1
ATOM 1390 N N . LYS A 1 187 ? 5.771 15.359 4.980 1.00 72.12 187 LYS A N 1
ATOM 1391 C CA . LYS A 1 187 ? 4.808 15.926 5.930 1.00 72.12 187 LYS A CA 1
ATOM 1392 C C . LYS A 1 187 ? 3.396 15.777 5.374 1.00 72.12 187 LYS A C 1
ATOM 1394 O O . LYS A 1 187 ? 3.009 16.506 4.465 1.00 72.12 187 LYS A O 1
ATOM 1399 N N . CYS A 1 188 ? 2.649 14.833 5.927 1.00 76.75 188 CYS A N 1
ATOM 1400 C CA . CYS A 1 188 ? 1.228 14.666 5.663 1.00 76.75 188 CYS A CA 1
ATOM 1401 C C . CYS A 1 188 ? 0.427 15.479 6.685 1.00 76.75 188 CYS A C 1
ATOM 1403 O O . CYS A 1 188 ? 0.764 15.473 7.867 1.00 76.75 188 CYS A O 1
ATOM 1405 N N . SER A 1 189 ? -0.590 16.206 6.217 1.00 85.19 189 SER A N 1
ATOM 1406 C CA . SER A 1 189 ? -1.530 16.903 7.098 1.00 85.19 189 SER A CA 1
ATOM 1407 C C . SER A 1 189 ? -2.660 15.962 7.461 1.00 85.19 189 SER A C 1
ATOM 1409 O O . SER A 1 189 ? -3.195 15.295 6.580 1.00 85.19 189 SER A O 1
ATOM 1411 N N . ASP A 1 190 ? -3.032 15.957 8.732 1.00 92.50 190 ASP A N 1
ATOM 1412 C CA . ASP A 1 190 ? -4.193 15.227 9.218 1.00 92.50 190 ASP A CA 1
ATOM 1413 C C . ASP A 1 190 ? -5.488 15.896 8.744 1.00 92.50 190 ASP A C 1
ATOM 1415 O O . ASP A 1 190 ? -5.543 17.119 8.571 1.00 92.50 190 ASP A O 1
ATOM 1419 N N . ASP A 1 191 ? -6.530 15.087 8.566 1.00 94.19 191 ASP A N 1
ATOM 1420 C CA . ASP A 1 191 ? -7.856 15.550 8.166 1.00 94.19 191 ASP A CA 1
ATOM 1421 C C . ASP A 1 191 ? -8.835 15.400 9.327 1.00 94.19 191 ASP A C 1
ATOM 1423 O O . ASP A 1 191 ? -9.032 14.299 9.846 1.00 94.19 191 ASP A O 1
ATOM 1427 N N . SER A 1 192 ? -9.503 16.484 9.714 1.00 97.00 192 SER A N 1
ATOM 1428 C CA . SER A 1 192 ? -10.671 16.389 10.585 1.00 97.00 192 SER A CA 1
ATOM 1429 C C . SER A 1 192 ? -11.906 16.012 9.773 1.00 97.00 192 SER A C 1
ATOM 1431 O O . SER A 1 192 ? -12.068 16.405 8.613 1.00 97.00 192 SER A O 1
ATOM 1433 N N . TYR A 1 193 ? -12.795 15.238 10.385 1.00 97.12 193 TYR A N 1
ATOM 1434 C CA . TYR A 1 193 ? -14.024 14.818 9.736 1.00 97.12 193 TYR A CA 1
ATOM 1435 C C . TYR A 1 193 ? -15.224 14.863 10.672 1.00 97.12 193 TYR A C 1
ATOM 1437 O O . TYR A 1 193 ? -15.117 14.756 11.895 1.00 97.12 193 TYR A O 1
ATOM 1445 N N . GLU A 1 194 ? -16.389 14.975 10.047 1.00 97.19 194 GLU A N 1
ATOM 1446 C CA . GLU A 1 194 ? -17.690 14.851 10.680 1.00 97.19 194 GLU A CA 1
ATOM 1447 C C . GLU A 1 194 ? -18.597 14.017 9.775 1.00 97.19 194 GLU A C 1
ATOM 1449 O O . GLU A 1 194 ? -18.663 14.241 8.564 1.00 97.19 194 GLU A O 1
ATOM 1454 N N . VAL A 1 195 ? -19.303 13.056 10.367 1.00 95.31 195 VAL A N 1
ATOM 1455 C CA . VAL A 1 195 ? -20.252 12.186 9.676 1.00 95.31 195 VAL A CA 1
ATOM 1456 C C . VAL A 1 195 ? -21.597 12.227 10.388 1.00 95.31 195 VAL A C 1
ATOM 1458 O O . VAL A 1 195 ? -21.691 12.046 11.605 1.00 95.31 195 VAL A O 1
ATOM 1461 N N . LYS A 1 196 ? -22.662 12.433 9.609 1.00 94.38 196 LYS A N 1
ATOM 1462 C CA . LYS A 1 196 ? -24.046 12.415 10.100 1.00 94.38 196 LYS A CA 1
ATOM 1463 C C . LYS A 1 196 ? -24.452 11.018 10.615 1.00 94.38 196 LYS A C 1
ATOM 1465 O O . LYS A 1 196 ? -23.795 10.033 10.266 1.00 94.38 196 LYS A O 1
ATOM 1470 N N . PRO A 1 197 ? -25.524 10.920 11.423 1.00 93.38 197 PRO A N 1
ATOM 1471 C CA . PRO A 1 197 ? -26.171 9.651 11.763 1.00 93.38 197 PRO A CA 1
ATOM 1472 C C . PRO A 1 197 ? -26.518 8.779 10.546 1.00 93.38 197 PRO A C 1
ATOM 1474 O O . PRO A 1 197 ? -26.728 9.290 9.446 1.00 93.38 197 PRO A O 1
ATOM 1477 N N . ARG A 1 198 ? -26.587 7.460 10.757 1.00 84.81 198 ARG A N 1
ATOM 1478 C CA . ARG A 1 198 ? -26.686 6.421 9.719 1.00 84.81 198 ARG A CA 1
ATOM 1479 C C . ARG A 1 198 ? -27.819 6.620 8.681 1.00 84.81 198 ARG A C 1
ATOM 1481 O O . ARG A 1 198 ? -28.962 6.820 9.086 1.00 84.81 198 ARG A O 1
ATOM 1488 N N . PRO A 1 199 ? -27.547 6.364 7.379 1.00 73.94 199 PRO A N 1
ATOM 1489 C CA . PRO A 1 199 ? -26.215 6.262 6.791 1.00 73.94 199 PRO A CA 1
ATOM 1490 C C . PRO A 1 199 ? -25.669 7.668 6.529 1.00 73.94 199 PRO A C 1
ATOM 1492 O O . PRO A 1 199 ? -26.152 8.390 5.659 1.00 73.94 199 PRO A O 1
ATOM 1495 N N . GLY A 1 200 ? -24.635 8.033 7.280 1.00 85.06 200 GLY A N 1
ATOM 1496 C CA . GLY A 1 200 ? -23.790 9.168 6.955 1.00 85.06 200 GLY A CA 1
ATOM 1497 C C . GLY A 1 200 ? -22.480 8.672 6.364 1.00 85.06 200 GLY A C 1
ATOM 1498 O O . GLY A 1 200 ? -21.977 7.610 6.739 1.00 85.06 200 GLY A O 1
ATOM 1499 N N . GLU A 1 201 ? -21.911 9.453 5.459 1.00 93.69 201 GLU A N 1
ATOM 1500 C CA . GLU A 1 201 ? -20.625 9.163 4.842 1.00 93.69 201 GLU A CA 1
ATOM 1501 C C . GLU A 1 201 ? -19.808 10.446 4.744 1.00 93.69 201 GLU A C 1
ATOM 1503 O O . GLU A 1 201 ? -20.344 11.527 4.490 1.00 93.69 201 GLU A O 1
ATOM 1508 N N . TRP A 1 202 ? -18.505 10.317 4.958 1.00 95.50 202 TRP A N 1
ATOM 1509 C CA . TRP A 1 202 ? -17.540 11.372 4.711 1.00 95.50 202 TRP A CA 1
ATOM 1510 C C . TRP A 1 202 ? -16.454 10.852 3.784 1.00 95.50 202 TRP A C 1
ATOM 1512 O O . TRP A 1 202 ? -15.969 9.733 3.947 1.00 95.50 202 TRP A O 1
ATOM 1522 N N . THR A 1 203 ? -16.068 11.678 2.816 1.00 91.44 203 THR A N 1
ATOM 1523 C CA . THR A 1 203 ? -14.922 11.419 1.946 1.00 91.44 203 THR A CA 1
ATOM 1524 C C . THR A 1 203 ? -13.917 12.547 2.109 1.00 91.44 203 THR A C 1
ATOM 1526 O O . THR A 1 203 ? -14.231 13.708 1.843 1.00 91.44 203 THR A O 1
ATOM 1529 N N . GLY A 1 204 ? -12.710 12.187 2.529 1.00 83.62 204 GLY A N 1
ATOM 1530 C CA . GLY A 1 204 ? -11.618 13.117 2.763 1.00 83.62 204 GLY A CA 1
ATOM 1531 C C . GLY A 1 204 ? -10.995 13.673 1.489 1.00 83.62 204 GLY A C 1
ATOM 1532 O O . GLY A 1 204 ? -11.327 13.240 0.381 1.00 83.62 204 GLY A O 1
ATOM 1533 N N . PRO A 1 205 ? -10.079 14.644 1.621 1.00 80.25 205 PRO A N 1
ATOM 1534 C CA . PRO A 1 205 ? -9.311 15.173 0.505 1.00 80.25 205 PRO A CA 1
ATOM 1535 C C . PRO A 1 205 ? -8.420 14.110 -0.158 1.00 80.25 205 PRO A C 1
ATOM 1537 O O . PRO A 1 205 ? -8.329 12.955 0.259 1.00 80.25 205 PRO A O 1
ATOM 1540 N N . SER A 1 206 ? -7.792 14.486 -1.279 1.00 75.44 206 SER A N 1
ATOM 1541 C CA . SER A 1 206 ? -6.734 13.647 -1.851 1.00 75.44 206 SER A CA 1
ATOM 1542 C C . SER A 1 206 ? -5.592 13.557 -0.851 1.00 75.44 206 SER A C 1
ATOM 1544 O O . SER A 1 206 ? -5.086 14.581 -0.403 1.00 75.44 206 SER A O 1
ATOM 1546 N N . ARG A 1 207 ? -5.164 12.335 -0.547 1.00 70.38 207 ARG A N 1
ATOM 1547 C CA . ARG A 1 207 ? -4.051 12.082 0.370 1.00 70.38 207 ARG A CA 1
ATOM 1548 C C . ARG A 1 207 ? -2.735 11.804 -0.346 1.00 70.38 207 ARG A C 1
ATOM 1550 O O . ARG A 1 207 ? -1.759 11.465 0.304 1.00 70.38 207 ARG A O 1
ATOM 1557 N N . GLY A 1 208 ? -2.675 11.924 -1.676 1.00 70.44 208 GLY A N 1
ATOM 1558 C CA . GLY A 1 208 ? -1.433 11.695 -2.420 1.00 70.44 208 GLY A CA 1
ATOM 1559 C C . GLY A 1 208 ? -0.798 10.349 -2.056 1.00 70.44 208 GLY A C 1
ATOM 1560 O O . GLY A 1 208 ? -1.444 9.312 -2.148 1.00 70.44 208 GLY A O 1
ATOM 1561 N N . ILE A 1 209 ? 0.445 10.381 -1.582 1.00 66.19 209 ILE A N 1
ATOM 1562 C CA . ILE A 1 209 ? 1.202 9.210 -1.108 1.00 66.19 209 ILE A CA 1
ATOM 1563 C C . ILE A 1 209 ? 1.153 9.020 0.422 1.00 66.19 209 ILE A C 1
ATOM 1565 O O . ILE A 1 209 ? 1.950 8.264 0.977 1.00 66.19 209 ILE A O 1
ATOM 1569 N N . CYS A 1 210 ? 0.254 9.710 1.123 1.00 73.62 210 CYS A N 1
ATOM 1570 C CA . CYS A 1 210 ? 0.118 9.645 2.575 1.00 73.62 210 CYS A CA 1
ATOM 1571 C C . CYS A 1 210 ? -0.673 8.408 3.001 1.00 73.62 210 CYS A C 1
ATOM 1573 O O . CYS A 1 210 ? -1.832 8.212 2.628 1.00 73.62 210 CYS A O 1
ATOM 1575 N N . LEU A 1 211 ? -0.028 7.561 3.798 1.00 79.00 211 LEU A N 1
ATOM 1576 C CA . LEU A 1 211 ? -0.612 6.346 4.354 1.00 79.00 211 LEU A CA 1
ATOM 1577 C C . LEU A 1 211 ? -1.399 6.679 5.622 1.00 79.00 211 LEU A C 1
ATOM 1579 O O . LEU A 1 211 ? -0.911 7.427 6.459 1.00 79.00 211 LEU A O 1
ATOM 1583 N N . VAL A 1 212 ? -2.587 6.106 5.806 1.00 84.25 212 VAL A N 1
ATOM 1584 C CA . VAL A 1 212 ? -3.374 6.285 7.038 1.00 84.25 212 VAL A CA 1
ATOM 1585 C C . VAL A 1 212 ? -2.682 5.571 8.187 1.00 84.25 212 VAL A C 1
ATOM 1587 O O . VAL A 1 212 ? -2.422 4.372 8.109 1.00 84.25 212 VAL A O 1
ATOM 1590 N N . HIS A 1 213 ? -2.410 6.308 9.254 1.00 88.12 213 HIS A N 1
ATOM 1591 C CA . HIS A 1 213 ? -1.851 5.804 10.500 1.00 88.12 213 HIS A CA 1
ATOM 1592 C C . HIS A 1 213 ? -2.963 5.506 11.501 1.00 88.12 213 HIS A C 1
ATOM 1594 O O . HIS A 1 213 ? -3.060 4.380 11.986 1.00 88.12 213 HIS A O 1
ATOM 1600 N N . GLN A 1 214 ? -3.842 6.476 11.747 1.00 94.62 214 GLN A N 1
ATOM 1601 C CA . GLN A 1 214 ? -4.870 6.381 12.775 1.00 94.62 214 GLN A CA 1
ATOM 1602 C C . GLN A 1 214 ? -6.169 7.027 12.301 1.00 94.62 214 GLN A C 1
ATOM 1604 O O . GLN A 1 214 ? -6.147 8.005 11.561 1.00 94.62 214 GLN A O 1
ATOM 1609 N N . ILE A 1 215 ? -7.302 6.478 12.735 1.00 97.88 215 ILE A N 1
ATOM 1610 C CA . ILE A 1 215 ? -8.602 7.138 12.609 1.00 97.88 215 ILE A CA 1
ATOM 1611 C C . ILE A 1 215 ? -9.278 7.098 13.972 1.00 97.88 215 ILE A C 1
ATOM 1613 O O . ILE A 1 215 ? -9.546 6.016 14.506 1.00 97.88 215 ILE A O 1
ATOM 1617 N N . THR A 1 216 ? -9.527 8.275 14.533 1.00 98.38 216 THR A N 1
ATOM 1618 C CA . THR A 1 216 ? -10.266 8.451 15.787 1.00 98.38 216 THR A CA 1
ATOM 1619 C C . THR A 1 216 ? -11.731 8.729 15.489 1.00 98.38 216 THR A C 1
ATOM 1621 O O . THR A 1 216 ? -12.047 9.269 14.436 1.00 98.38 216 THR A O 1
ATOM 1624 N N . ALA A 1 217 ? -12.625 8.376 16.413 1.00 98.06 217 ALA A N 1
ATOM 1625 C CA . ALA A 1 217 ? -14.013 8.815 16.352 1.00 98.06 217 ALA A CA 1
ATOM 1626 C C . ALA A 1 217 ? -14.563 9.097 17.754 1.00 98.06 217 ALA A C 1
ATOM 1628 O O . ALA A 1 217 ? -14.299 8.337 18.690 1.00 98.06 217 ALA A O 1
ATOM 1629 N N . THR A 1 218 ? -15.354 10.154 17.869 1.00 98.38 218 THR A N 1
ATOM 1630 C CA . THR A 1 218 ? -16.138 10.536 19.043 1.00 98.38 218 THR A CA 1
ATOM 1631 C C . THR A 1 218 ? -17.593 10.646 18.614 1.00 98.38 218 THR A C 1
ATOM 1633 O O . THR A 1 218 ? -17.911 11.361 17.661 1.00 98.38 218 THR A O 1
ATOM 1636 N N . LEU A 1 219 ? -18.467 9.893 19.277 1.00 97.81 219 LEU A N 1
ATOM 1637 C CA . LEU A 1 219 ? -19.904 9.922 19.046 1.00 97.81 219 LEU A CA 1
ATOM 1638 C C . LEU A 1 219 ? -20.551 10.904 20.013 1.00 97.81 219 LEU A C 1
ATOM 1640 O O . LEU A 1 219 ? -20.238 10.889 21.202 1.00 97.81 219 LEU A O 1
ATOM 1644 N N . HIS A 1 220 ? -21.470 11.710 19.497 1.00 96.31 220 HIS A N 1
ATOM 1645 C CA . HIS A 1 220 ? -22.148 12.758 20.253 1.00 96.31 220 HIS A CA 1
ATOM 1646 C C . HIS A 1 220 ? -23.602 12.402 20.540 1.00 96.31 220 HIS A C 1
ATOM 1648 O O . HIS A 1 220 ? -24.238 11.699 19.749 1.00 96.31 220 HIS A O 1
ATOM 1654 N N . ASP A 1 221 ? -24.121 12.923 21.654 1.00 92.94 221 ASP A N 1
ATOM 1655 C CA . ASP A 1 221 ? -25.524 12.785 22.070 1.00 92.94 221 ASP A CA 1
ATOM 1656 C C . ASP A 1 221 ? -25.994 11.319 22.157 1.00 92.94 221 ASP A C 1
ATOM 1658 O O . ASP A 1 221 ? -27.115 10.958 21.781 1.00 92.94 221 ASP A O 1
ATOM 1662 N N . VAL A 1 222 ? -25.111 10.440 22.641 1.00 93.94 222 VAL A N 1
ATOM 1663 C CA . VAL A 1 222 ? -25.366 9.000 22.693 1.00 93.94 222 VAL A CA 1
ATOM 1664 C C . VAL A 1 222 ? -26.373 8.677 23.794 1.00 93.94 222 VAL A C 1
ATOM 1666 O O . VAL A 1 222 ? -26.084 8.748 24.987 1.00 93.94 222 VAL A O 1
ATOM 1669 N N . THR A 1 223 ? -27.581 8.283 23.400 1.00 91.06 223 THR A N 1
ATOM 1670 C CA . THR A 1 223 ? -28.655 7.966 24.349 1.00 91.06 223 THR A CA 1
ATOM 1671 C C . THR A 1 223 ? -28.296 6.764 25.226 1.00 91.06 223 THR A C 1
ATOM 1673 O O . THR A 1 223 ? -27.958 5.695 24.723 1.00 91.06 223 THR A O 1
ATOM 1676 N N . GLY A 1 224 ? -28.435 6.913 26.547 1.00 88.94 224 GLY A N 1
ATOM 1677 C CA . GLY A 1 224 ? -28.172 5.834 27.507 1.00 88.94 224 GLY A CA 1
ATOM 1678 C C . GLY A 1 224 ? -26.696 5.648 27.872 1.00 88.94 224 GLY A C 1
ATOM 1679 O O . GLY A 1 224 ? -26.370 4.658 28.532 1.00 88.94 224 GLY A O 1
ATOM 1680 N N . CYS A 1 225 ? -25.843 6.588 27.463 1.00 91.50 225 CYS A N 1
ATOM 1681 C CA . CYS A 1 225 ? -24.444 6.709 27.854 1.00 91.50 225 CYS A CA 1
ATOM 1682 C C . CYS A 1 225 ? -24.208 8.092 28.481 1.00 91.50 225 CYS A C 1
ATOM 1684 O O . CYS A 1 225 ? -24.951 9.035 28.207 1.00 91.50 225 CYS A O 1
ATOM 1686 N N . ASP A 1 226 ? -23.176 8.215 29.313 1.00 86.00 226 ASP A N 1
ATOM 1687 C CA . ASP A 1 226 ? -22.812 9.498 29.913 1.00 86.00 226 ASP A CA 1
ATOM 1688 C C . ASP A 1 226 ? -21.986 10.328 28.922 1.00 86.00 226 ASP A C 1
ATOM 1690 O O . ASP A 1 226 ? -20.794 10.086 28.735 1.00 86.00 226 ASP A O 1
ATOM 1694 N N . GLY A 1 227 ? -22.628 11.317 28.297 1.00 88.69 227 GLY A N 1
ATOM 1695 C CA . GLY A 1 227 ? -21.977 12.288 27.416 1.00 88.69 227 GLY A CA 1
ATOM 1696 C C . GLY A 1 227 ? -21.466 11.714 26.090 1.00 88.69 227 GLY A C 1
ATOM 1697 O O . GLY A 1 227 ? -21.984 10.725 25.566 1.00 88.69 227 GLY A O 1
ATOM 1698 N N . ASP A 1 228 ? -20.457 12.385 25.531 1.00 95.38 228 ASP A N 1
ATOM 1699 C CA . ASP A 1 228 ? -19.789 11.963 24.301 1.00 95.38 228 ASP A CA 1
ATOM 1700 C C . ASP A 1 228 ? -19.004 10.664 24.522 1.00 95.38 228 ASP A C 1
ATOM 1702 O O . ASP A 1 228 ? -18.277 10.507 25.505 1.00 95.38 228 ASP A O 1
ATOM 1706 N N . VAL A 1 229 ? -19.098 9.737 23.567 1.00 97.31 229 VAL A N 1
ATOM 1707 C CA . VAL A 1 229 ? -18.458 8.421 23.662 1.00 97.31 229 VAL A CA 1
ATOM 1708 C C . VAL A 1 229 ? -17.314 8.314 22.661 1.00 97.31 229 VAL A C 1
ATOM 1710 O O . VAL A 1 229 ? -17.519 8.329 21.446 1.00 97.31 229 VAL A O 1
ATOM 1713 N N . GLN A 1 230 ? -16.094 8.138 23.165 1.00 97.50 230 GLN A N 1
ATOM 1714 C CA . GLN A 1 230 ? -14.924 7.860 22.334 1.00 97.50 230 GLN A CA 1
ATOM 1715 C C . GLN A 1 230 ? -14.984 6.418 21.808 1.00 97.50 230 GLN A C 1
ATOM 1717 O O . GLN A 1 230 ? -15.011 5.456 22.579 1.00 97.50 230 GLN A O 1
ATOM 1722 N N . ALA A 1 231 ? -14.970 6.248 20.488 1.00 97.44 231 ALA A N 1
ATOM 1723 C CA . ALA A 1 231 ? -14.817 4.937 19.875 1.00 97.44 231 ALA A CA 1
ATOM 1724 C C . ALA A 1 231 ? -13.371 4.441 20.011 1.00 97.44 231 ALA A C 1
ATOM 1726 O O . ALA A 1 231 ? -12.419 5.226 20.002 1.00 97.44 231 ALA A O 1
ATOM 1727 N N . LYS A 1 232 ? -13.186 3.118 20.033 1.00 97.62 232 LYS A N 1
ATOM 1728 C CA . LYS A 1 232 ? -11.868 2.514 19.833 1.00 97.62 232 LYS A CA 1
ATOM 1729 C C . LYS A 1 232 ? -11.351 2.903 18.447 1.00 97.62 232 LYS A C 1
ATOM 1731 O O . LYS A 1 232 ? -11.941 2.526 17.434 1.00 97.62 232 LYS A O 1
ATOM 1736 N N . SER A 1 233 ? -10.251 3.647 18.419 1.00 97.06 233 SER A N 1
ATOM 1737 C CA . SER A 1 233 ? -9.621 4.094 17.180 1.00 97.06 233 SER A CA 1
ATOM 1738 C C . SER A 1 233 ? -9.100 2.922 16.356 1.00 97.06 233 SER A C 1
ATOM 1740 O O . SER A 1 233 ? -8.579 1.939 16.891 1.00 97.06 233 SER A O 1
ATOM 1742 N N . TYR A 1 234 ? -9.157 3.077 15.039 1.00 93.75 234 TYR A N 1
ATOM 1743 C CA . TYR A 1 234 ? -8.368 2.260 14.132 1.00 93.75 234 TYR A CA 1
ATOM 1744 C C . TYR A 1 234 ? -6.919 2.766 14.162 1.00 93.75 234 TYR A C 1
ATOM 1746 O O . TYR A 1 234 ? -6.692 3.974 14.115 1.00 93.75 234 TYR A O 1
ATOM 1754 N N . SER A 1 235 ? -5.943 1.859 14.218 1.00 89.06 235 SER A N 1
ATOM 1755 C CA . SER A 1 235 ? -4.518 2.198 14.164 1.00 89.06 235 SER A CA 1
ATOM 1756 C C . SER A 1 235 ? -3.749 1.207 13.294 1.00 89.06 235 SER A C 1
ATOM 1758 O O . SER A 1 235 ? -4.096 0.028 13.199 1.00 89.06 235 SER A O 1
ATOM 1760 N N . SER A 1 236 ? -2.709 1.696 12.632 1.00 82.62 236 SER A N 1
ATOM 1761 C CA . SER A 1 236 ? -1.763 0.912 11.845 1.00 82.62 236 SER A CA 1
ATOM 1762 C C . SER A 1 236 ? -0.434 1.641 11.725 1.00 82.62 236 SER A C 1
ATOM 1764 O O . SER A 1 236 ? -0.355 2.847 11.921 1.00 82.62 236 SER A O 1
ATOM 1766 N N . THR A 1 237 ? 0.612 0.948 11.298 1.00 71.75 237 THR A N 1
ATOM 1767 C CA . THR A 1 237 ? 1.909 1.565 10.978 1.00 71.75 237 THR A CA 1
ATOM 1768 C C . THR A 1 237 ? 1.893 2.419 9.698 1.00 71.75 237 THR A C 1
ATOM 1770 O O . THR A 1 237 ? 2.915 2.988 9.332 1.00 71.75 237 THR A O 1
ATOM 1773 N N . GLY A 1 238 ? 0.741 2.534 9.027 1.00 73.75 238 GLY A N 1
ATOM 1774 C CA . GLY A 1 238 ? 0.575 3.183 7.730 1.00 73.75 238 GLY A CA 1
ATOM 1775 C C . GLY A 1 238 ? -0.108 2.241 6.741 1.00 73.75 238 GLY A C 1
ATOM 1776 O O . GLY A 1 238 ? 0.378 1.146 6.471 1.00 73.75 238 GLY A O 1
ATOM 1777 N N . THR A 1 239 ? -1.244 2.646 6.172 1.00 72.12 239 THR A N 1
ATOM 1778 C CA . THR A 1 239 ? -1.938 1.859 5.151 1.00 72.12 239 THR A CA 1
ATOM 1779 C C . THR A 1 239 ? -2.534 2.692 4.020 1.00 72.12 239 THR A C 1
ATOM 1781 O O . THR A 1 239 ? -2.923 3.840 4.214 1.00 72.12 239 THR A O 1
ATOM 1784 N N . ALA A 1 240 ? -2.657 2.098 2.833 1.00 72.25 240 ALA A N 1
ATOM 1785 C CA . ALA A 1 240 ? -3.410 2.701 1.738 1.00 72.25 240 ALA A CA 1
ATOM 1786 C C . ALA A 1 240 ? -4.876 2.262 1.692 1.00 72.25 240 ALA A C 1
ATOM 1788 O O . ALA A 1 240 ? -5.587 2.691 0.781 1.00 72.25 240 ALA A O 1
ATOM 1789 N N . TYR A 1 241 ? -5.353 1.436 2.634 1.00 79.69 241 TYR A N 1
ATOM 1790 C CA . TYR A 1 241 ? -6.793 1.201 2.761 1.00 79.69 241 TYR A CA 1
ATOM 1791 C C . TYR A 1 241 ? -7.521 2.547 2.843 1.00 79.69 241 TYR A C 1
ATOM 1793 O O . TYR A 1 241 ? -7.026 3.509 3.438 1.00 79.69 241 TYR A O 1
ATOM 1801 N N . SER A 1 242 ? -8.646 2.646 2.145 1.00 86.69 242 SER A N 1
ATOM 1802 C CA . SER A 1 242 ? -9.443 3.870 2.050 1.00 86.69 242 SER A CA 1
ATOM 1803 C C . SER A 1 242 ? -10.809 3.736 2.700 1.00 86.69 242 SER A C 1
ATOM 1805 O O . SER A 1 242 ? -11.401 4.761 2.985 1.00 86.69 242 SER A O 1
ATOM 1807 N N . GLN A 1 243 ? -11.311 2.524 2.937 1.00 89.44 243 GLN A N 1
ATOM 1808 C CA . GLN A 1 243 ? -12.692 2.299 3.362 1.00 89.44 243 GLN A CA 1
ATOM 1809 C C . GLN A 1 243 ? -12.752 1.927 4.843 1.00 89.44 243 GLN A C 1
ATOM 1811 O O . GLN A 1 243 ? -12.191 0.913 5.271 1.00 89.44 243 GLN A O 1
ATOM 1816 N N . TYR A 1 244 ? -13.446 2.747 5.624 1.00 94.12 244 TYR A N 1
ATOM 1817 C CA . TYR A 1 244 ? -13.573 2.590 7.067 1.00 94.12 244 TYR A CA 1
ATOM 1818 C C . TYR A 1 244 ? -15.005 2.809 7.520 1.00 94.12 244 TYR A C 1
ATOM 1820 O O . TYR A 1 244 ? -15.832 3.408 6.829 1.00 94.12 244 TYR A O 1
ATOM 1828 N N . VAL A 1 245 ? -15.293 2.324 8.718 1.00 95.31 245 VAL A N 1
ATOM 1829 C CA . VAL A 1 245 ? -16.622 2.397 9.290 1.00 95.31 245 VAL A CA 1
ATOM 1830 C C . VAL A 1 245 ? -16.578 2.591 10.799 1.00 95.31 245 VAL A C 1
ATOM 1832 O O . VAL A 1 245 ? -15.784 1.953 11.490 1.00 95.31 245 VAL A O 1
ATOM 1835 N N . VAL A 1 246 ? -17.449 3.465 11.304 1.00 96.81 246 VAL A N 1
ATOM 1836 C CA . VAL A 1 246 ? -17.764 3.594 12.732 1.00 96.81 246 VAL A CA 1
ATOM 1837 C C . VAL A 1 246 ? -18.957 2.693 13.041 1.00 96.81 246 VAL A C 1
ATOM 1839 O O . VAL A 1 246 ? -20.020 2.839 12.427 1.00 96.81 246 VAL A O 1
ATOM 1842 N N . VAL A 1 247 ? -18.783 1.754 13.972 1.00 94.81 247 VAL A N 1
ATOM 1843 C CA . VAL A 1 247 ? -19.805 0.756 14.332 1.00 94.81 247 VAL A CA 1
ATOM 1844 C C . VAL A 1 247 ? -19.959 0.637 15.842 1.00 94.81 247 VAL A C 1
ATOM 1846 O O . VAL A 1 247 ? -19.001 0.835 16.589 1.00 94.81 247 VAL A O 1
ATOM 1849 N N . GLU A 1 248 ? -21.157 0.267 16.285 1.00 94.69 248 GLU A N 1
ATOM 1850 C CA . GLU A 1 248 ? -21.405 -0.180 17.656 1.00 94.69 248 GLU A CA 1
ATOM 1851 C C . GLU A 1 248 ? -20.993 -1.649 17.804 1.00 94.69 248 GLU A C 1
ATOM 1853 O O . GLU A 1 248 ? -21.328 -2.485 16.964 1.00 94.69 248 GLU A O 1
ATOM 1858 N N . VAL A 1 249 ? -20.257 -1.961 18.868 1.00 94.38 249 VAL A N 1
ATOM 1859 C CA . VAL A 1 249 ? -19.807 -3.325 19.215 1.00 94.38 249 VAL A CA 1
ATOM 1860 C C . VAL A 1 249 ? -20.327 -3.795 20.570 1.00 94.38 249 VAL A C 1
ATOM 1862 O O . VAL A 1 249 ? -20.031 -4.899 21.017 1.00 94.38 249 VAL A O 1
ATOM 1865 N N . GLY A 1 250 ? -21.094 -2.950 21.246 1.00 92.50 250 GLY A N 1
ATOM 1866 C CA . GLY A 1 250 ? -21.754 -3.235 22.507 1.00 92.50 250 GLY A CA 1
ATOM 1867 C C . GLY A 1 250 ? -22.348 -1.956 23.076 1.00 92.50 250 GLY A C 1
ATOM 1868 O O . GLY A 1 250 ? -22.039 -0.866 22.601 1.00 92.50 250 GLY A O 1
ATOM 1869 N N . LYS A 1 251 ? -23.158 -2.083 24.131 1.00 92.69 251 LYS A N 1
ATOM 1870 C CA . LYS A 1 251 ? -23.788 -0.927 24.776 1.00 92.69 251 LYS A CA 1
ATOM 1871 C C . LYS A 1 251 ? -22.732 0.114 25.158 1.00 92.69 251 LYS A C 1
ATOM 1873 O O . LYS A 1 251 ? -21.832 -0.192 25.944 1.00 92.69 251 LYS A O 1
ATOM 1878 N N . CYS A 1 252 ? -22.857 1.321 24.606 1.00 93.19 252 CYS A N 1
ATOM 1879 C CA . CYS A 1 252 ? -21.909 2.426 24.795 1.00 93.19 252 CYS A CA 1
ATOM 1880 C C . CYS A 1 252 ? -20.463 2.108 24.366 1.00 93.19 252 CYS A C 1
ATOM 1882 O O . CYS A 1 252 ? -19.521 2.731 24.851 1.00 93.19 252 CYS A O 1
ATOM 1884 N N . LYS A 1 253 ? -20.263 1.129 23.478 1.00 96.00 253 LYS A N 1
ATOM 1885 C CA . LYS A 1 253 ? -18.952 0.720 22.969 1.00 96.00 253 LYS A CA 1
ATOM 1886 C C . LYS A 1 253 ? -18.962 0.770 21.453 1.00 96.00 253 LYS A C 1
ATOM 1888 O O . LYS A 1 253 ? -19.706 0.044 20.796 1.00 96.00 253 LYS A O 1
ATOM 1893 N N . TYR A 1 254 ? -18.072 1.582 20.907 1.00 97.00 254 TYR A N 1
ATOM 1894 C CA . TYR A 1 254 ? -17.961 1.808 19.473 1.00 97.00 254 TYR A CA 1
ATOM 1895 C C . TYR A 1 254 ? -16.531 1.577 19.012 1.00 97.00 254 TYR A C 1
ATOM 1897 O O . TYR A 1 254 ? -15.591 1.673 19.805 1.00 97.00 254 TYR A O 1
ATOM 1905 N N . GLN A 1 255 ? -16.353 1.289 17.728 1.00 97.31 255 GLN A N 1
ATOM 1906 C CA . GLN A 1 255 ? -15.030 1.183 17.126 1.00 97.31 255 GLN A CA 1
ATOM 1907 C C . GLN A 1 255 ? -15.015 1.721 15.702 1.00 97.31 255 GLN A C 1
ATOM 1909 O O . GLN A 1 255 ? -16.010 1.629 14.978 1.00 97.31 255 GLN A O 1
ATOM 1914 N N . VAL A 1 256 ? -13.850 2.217 15.296 1.00 97.00 256 VAL A N 1
ATOM 1915 C CA . VAL A 1 256 ? -13.513 2.415 13.890 1.00 97.00 256 VAL A CA 1
ATOM 1916 C C . VAL A 1 256 ? -12.841 1.145 13.385 1.00 97.00 256 VAL A C 1
ATOM 1918 O O . VAL A 1 256 ? -11.867 0.675 13.972 1.00 97.00 256 VAL A O 1
ATOM 1921 N N . THR A 1 257 ? -13.342 0.579 12.294 1.00 89.50 257 THR A N 1
ATOM 1922 C CA . THR A 1 257 ? -12.733 -0.591 11.652 1.00 89.50 257 THR A CA 1
ATOM 1923 C C . THR A 1 257 ? -12.696 -0.429 10.139 1.00 89.50 257 THR A C 1
ATOM 1925 O O . THR A 1 257 ? -13.381 0.426 9.576 1.00 89.50 257 THR A O 1
ATOM 1928 N N . ARG A 1 258 ? -11.865 -1.230 9.472 1.00 85.62 258 ARG A N 1
ATOM 1929 C CA . ARG A 1 258 ? -11.839 -1.297 8.009 1.00 85.62 258 ARG A CA 1
ATOM 1930 C C . ARG A 1 258 ? -13.110 -1.981 7.516 1.00 85.62 258 ARG A C 1
ATOM 1932 O O . ARG A 1 258 ? -13.577 -2.933 8.144 1.00 85.62 258 ARG A O 1
ATOM 1939 N N . LEU A 1 259 ? -13.636 -1.516 6.389 1.00 71.62 259 LEU A N 1
ATOM 1940 C CA . LEU A 1 259 ? -14.566 -2.331 5.617 1.00 71.62 259 LEU A CA 1
ATOM 1941 C C . LEU A 1 259 ? -13.742 -3.368 4.831 1.00 71.62 259 LEU A C 1
ATOM 1943 O O . LEU A 1 259 ? -12.719 -2.975 4.260 1.00 71.62 259 LEU A O 1
ATOM 1947 N N . PRO A 1 260 ? -14.113 -4.660 4.885 1.00 50.72 260 PRO A N 1
ATOM 1948 C CA . PRO A 1 260 ? -13.460 -5.702 4.099 1.00 50.72 260 PRO A CA 1
ATOM 1949 C C . PRO A 1 260 ? -13.610 -5.469 2.593 1.00 50.72 260 PRO A C 1
ATOM 1951 O O . PRO A 1 260 ? -14.616 -4.841 2.183 1.00 50.72 260 PRO A O 1
#

Secondary structure (DSSP, 8-state):
-----------------------------------------PPPPPEEEE-SSSEEEEEEEE--SSS-PPPEEEEEPSSSEEEE----TTPPEEEE--EEES-TTSSSSEEPBPEEEEEE---EEEEEEEETTEEEEEE--HHHHHTT--SS-------SSPPPPEEEE-SSSEEEEEEEE--SSS-PPPEEEEEPSSSEEEEPPP-TTPPEEEE--EEES-TTSSS-EEPBPEEEEEE---EEEEEEEETTEEEEEE--

Foldseek 3Di:
DDDDDDDDDDDDDDDDDDDDDDDDDDDDDDDDDDPDPPVQPFQAWAKEFELAQFKKKWKFDWQDDVDDWDIDIDIFHGPRTMDTGDTRRPTFTAKIWMWTAPQPPDDGIQTEAMDGDNGHSARAWYWDDPDRSYIHIGGDDVVRVVSSDPDDDDDDDDDLFQAWAKEFEAAQFKKKKKFDWQDDVDDFDIDIDIFHGPRTMDTHDTRRHTFTAKIWMWTAPQPPDDGIQTEAIDGDNGHSQRAWYWDDPDDSYIYIDGDD